Protein AF-0000000066530931 (afdb_homodimer)

Radius of gyration: 18.95 Å; Cα contacts (8 Å, |Δi|>4): 565; chains: 2; bounding box: 46×50×38 Å

Foldseek 3Di:
DPPFAWQFKDKAWDDQVLADPVQFRDPVCVVVVVVVGVCVSCVVLVHDPPPDQKDKDWDDWDKDFDATHHPGWIKMKIWTWDDFDFFKGKIKIFIDTPVCVPDTGMITIIIIGMARPVVRHTGGDDPSVVVSRD/DPPFAWQFKDKAWDDQVLADPVQFRDPVCVVVVVVVGVCVSCVVLVHDPPPDQKDKDWDDWDKDFDATHHPGWIKMKIWTWDDFDFFKGKIKIFIDTPVCVPDTGMITIIMIGMARPVVRHTGGDDPSVVVSRD

InterPro domains:
  IPR029069 HotDog domain superfamily [SSF54637] (5-133)
  IPR050563 4-hydroxybenzoyl-CoA thioesterase [PTHR31793] (9-133)

Structure (mmCIF, N/CA/C/O backbone):
data_AF-0000000066530931-model_v1
#
loop_
_entity.id
_entity.type
_entity.pdbx_description
1 polymer 'Acyl-CoA thioesterase'
#
loop_
_atom_site.group_PDB
_atom_site.id
_atom_site.type_symbol
_atom_site.label_atom_id
_atom_site.label_alt_id
_atom_site.label_comp_id
_atom_site.label_asym_id
_atom_site.label_entity_id
_atom_site.label_seq_id
_atom_site.pdbx_PDB_ins_code
_atom_site.Cartn_x
_atom_site.Cartn_y
_atom_site.Cartn_z
_atom_site.occupancy
_atom_site.B_iso_or_equiv
_atom_site.auth_seq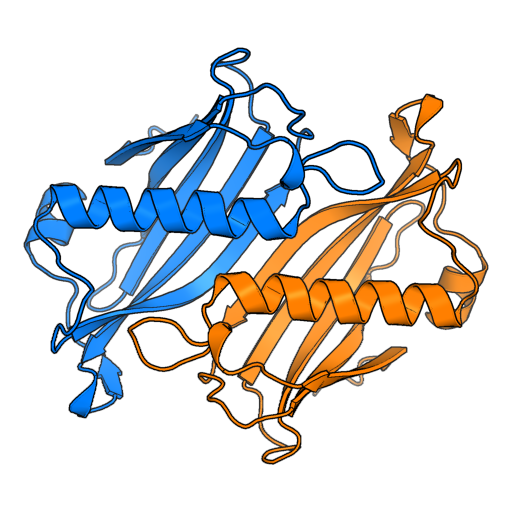_id
_atom_site.auth_comp_id
_atom_site.auth_asym_id
_atom_site.auth_atom_id
_atom_site.pdbx_PDB_model_num
ATOM 1 N N . MET A 1 1 ? 22.688 -6.734 11.836 1 40.25 1 MET A N 1
ATOM 2 C CA . MET A 1 1 ? 21.359 -6.766 11.211 1 40.25 1 MET A CA 1
ATOM 3 C C . MET A 1 1 ? 20.969 -8.188 10.859 1 40.25 1 MET A C 1
ATOM 5 O O . MET A 1 1 ? 21.797 -8.977 10.398 1 40.25 1 MET A O 1
ATOM 9 N N . ALA A 1 2 ? 20.172 -8.891 11.555 1 50.69 2 ALA A N 1
ATOM 10 C CA . ALA A 1 2 ? 19.984 -10.328 11.344 1 50.69 2 ALA A CA 1
ATOM 11 C C . ALA A 1 2 ? 20.172 -10.695 9.875 1 50.69 2 ALA A C 1
ATOM 13 O O . ALA A 1 2 ? 19.844 -9.906 8.984 1 50.69 2 ALA A O 1
ATOM 14 N N . ASP A 1 3 ? 21.062 -11.539 9.531 1 73.5 3 ASP A N 1
ATOM 15 C CA . ASP A 1 3 ? 21.547 -11.961 8.211 1 73.5 3 ASP A CA 1
ATOM 16 C C . ASP A 1 3 ? 20.391 -12.43 7.332 1 73.5 3 ASP A C 1
ATOM 18 O O . ASP A 1 3 ? 19.984 -13.594 7.391 1 73.5 3 ASP A O 1
ATOM 22 N N . ARG A 1 4 ? 19.562 -11.508 6.926 1 88.56 4 ARG A N 1
ATOM 23 C CA . ARG A 1 4 ? 18.469 -11.867 6.031 1 88.56 4 ARG A CA 1
ATOM 24 C C . ARG A 1 4 ? 19 -12.289 4.66 1 88.56 4 ARG A C 1
ATOM 26 O O . ARG A 1 4 ? 20.016 -11.773 4.203 1 88.56 4 ARG A O 1
ATOM 33 N N . GLN A 1 5 ? 18.391 -13.266 4.105 1 97.31 5 GLN A N 1
ATOM 34 C CA . GLN A 1 5 ? 18.766 -13.758 2.783 1 97.31 5 GLN A CA 1
ATOM 35 C C . GLN A 1 5 ? 18.25 -12.844 1.683 1 97.31 5 GLN A C 1
ATOM 37 O O . GLN A 1 5 ? 17.031 -12.742 1.466 1 97.31 5 GLN A O 1
ATOM 42 N N . LEU A 1 6 ? 19.156 -12.203 0.941 1 98.44 6 LEU A N 1
ATOM 43 C CA . LEU A 1 6 ? 18.797 -11.352 -0.187 1 98.44 6 LEU A CA 1
ATOM 44 C C . LEU A 1 6 ? 18.391 -12.188 -1.394 1 98.44 6 LEU A C 1
ATOM 46 O O . LEU A 1 6 ? 19.141 -13.055 -1.84 1 98.44 6 LEU A O 1
ATOM 50 N N . LEU A 1 7 ? 17.234 -11.938 -1.901 1 98.69 7 LEU A N 1
ATOM 51 C CA . LEU A 1 7 ? 16.688 -12.734 -2.994 1 98.69 7 LEU A CA 1
ATOM 52 C C . LEU A 1 7 ? 16.812 -12 -4.324 1 98.69 7 LEU A C 1
ATOM 54 O O . LEU A 1 7 ? 17.047 -12.617 -5.363 1 98.69 7 LEU A O 1
ATOM 58 N N . HIS A 1 8 ? 16.641 -10.672 -4.312 1 98.75 8 HIS A N 1
ATOM 59 C CA . HIS A 1 8 ? 16.578 -9.883 -5.543 1 98.75 8 HIS A CA 1
ATOM 60 C C . HIS A 1 8 ? 16.75 -8.398 -5.258 1 98.75 8 HIS A C 1
ATOM 62 O O . HIS A 1 8 ? 16.406 -7.922 -4.172 1 98.75 8 HIS A O 1
ATOM 68 N N . THR A 1 9 ? 17.344 -7.73 -6.164 1 98.88 9 THR A N 1
ATOM 69 C CA . THR A 1 9 ? 17.422 -6.273 -6.145 1 98.88 9 THR A CA 1
ATOM 70 C C . THR A 1 9 ? 16.844 -5.684 -7.43 1 98.88 9 THR A C 1
ATOM 72 O O . THR A 1 9 ? 17.234 -6.078 -8.531 1 98.88 9 THR A O 1
ATOM 75 N N . ALA A 1 10 ? 15.93 -4.824 -7.312 1 98.94 10 ALA A N 1
ATOM 76 C CA . ALA A 1 10 ? 15.328 -4.152 -8.461 1 98.94 10 ALA A CA 1
ATOM 77 C C . ALA A 1 10 ? 15.648 -2.66 -8.453 1 98.94 10 ALA A C 1
ATOM 79 O O . ALA A 1 10 ? 15.672 -2.027 -7.395 1 98.94 10 ALA A O 1
ATOM 80 N N . HIS A 1 11 ? 15.898 -2.109 -9.633 1 98.94 11 HIS A N 1
ATOM 81 C CA . HIS A 1 11 ? 16.109 -0.681 -9.852 1 98.94 11 HIS A CA 1
ATOM 82 C C . HIS A 1 11 ? 14.953 -0.075 -10.648 1 98.94 11 HIS A C 1
ATOM 84 O O . HIS A 1 11 ? 14.672 -0.508 -11.766 1 98.94 11 HIS A O 1
ATOM 90 N N . ILE A 1 12 ? 14.328 0.914 -10.062 1 98.88 12 ILE A N 1
ATOM 91 C CA . ILE A 1 12 ? 13.133 1.489 -10.672 1 98.88 12 ILE A CA 1
ATOM 92 C C . ILE A 1 12 ? 13.273 3.008 -10.75 1 98.88 12 ILE A C 1
ATOM 94 O O . ILE A 1 12 ? 13.219 3.697 -9.727 1 98.88 12 ILE A O 1
ATOM 98 N N . PRO A 1 13 ? 13.453 3.607 -11.953 1 98.81 13 PRO A N 1
ATOM 99 C CA . PRO A 1 13 ? 13.523 5.066 -12.07 1 98.81 13 PRO A CA 1
ATOM 100 C C . PRO A 1 13 ? 12.242 5.758 -11.625 1 98.81 13 PRO A C 1
ATOM 102 O O . PRO A 1 13 ? 11.141 5.305 -11.953 1 98.81 13 PRO A O 1
ATOM 105 N N . VAL A 1 14 ? 12.445 6.809 -10.82 1 98.81 14 VAL A N 1
ATOM 106 C CA . VAL A 1 14 ? 11.32 7.629 -10.398 1 98.81 14 VAL A CA 1
ATOM 107 C C . VAL A 1 14 ? 10.914 8.578 -11.531 1 98.81 14 VAL A C 1
ATOM 109 O O . VAL A 1 14 ? 11.773 9.234 -12.125 1 98.81 14 VAL A O 1
ATOM 112 N N . ARG A 1 15 ? 9.688 8.602 -11.852 1 98.62 15 ARG A N 1
ATOM 113 C CA . ARG A 1 15 ? 9.164 9.531 -12.852 1 98.62 15 ARG A CA 1
ATOM 114 C C . ARG A 1 15 ? 8.773 10.859 -12.203 1 98.62 15 ARG A C 1
ATOM 116 O O . ARG A 1 15 ? 8.398 10.906 -11.031 1 98.62 15 ARG A O 1
ATOM 123 N N . TRP A 1 16 ? 8.82 11.945 -12.977 1 98.38 16 TRP A N 1
ATOM 124 C CA . TRP A 1 16 ? 8.406 13.25 -12.461 1 98.38 16 TRP A CA 1
ATOM 125 C C . TRP A 1 16 ? 6.965 13.203 -11.969 1 98.38 16 TRP A C 1
ATOM 127 O O . TRP A 1 16 ? 6.641 13.773 -10.922 1 98.38 16 TRP A O 1
ATOM 137 N N . GLY A 1 17 ? 6.059 12.492 -12.625 1 98.06 17 GLY A N 1
ATOM 138 C CA . GLY A 1 17 ? 4.641 12.391 -12.305 1 98.06 17 GLY A CA 1
ATOM 139 C C . GLY A 1 17 ? 4.363 11.523 -11.094 1 98.06 17 GLY A C 1
ATOM 140 O O . GLY A 1 17 ? 3.229 11.453 -10.617 1 98.06 17 GLY A O 1
ATOM 141 N N . ASP A 1 18 ? 5.441 10.844 -10.594 1 98.5 18 ASP A N 1
ATOM 142 C CA . ASP A 1 18 ? 5.285 10.062 -9.367 1 98.5 18 ASP A CA 1
ATOM 143 C C . ASP A 1 18 ? 5.184 10.969 -8.141 1 98.5 18 ASP A C 1
ATOM 145 O O . ASP A 1 18 ? 4.773 10.523 -7.07 1 98.5 18 ASP A O 1
ATOM 149 N N . MET A 1 19 ? 5.633 12.234 -8.297 1 97.25 19 MET A N 1
ATOM 150 C CA . MET A 1 19 ? 5.637 13.18 -7.191 1 97.25 19 MET A CA 1
ATOM 151 C C . MET A 1 19 ? 4.242 13.75 -6.957 1 97.25 19 MET A C 1
ATOM 153 O O . MET A 1 19 ? 3.52 14.047 -7.91 1 97.25 19 MET A O 1
ATOM 157 N N . ASP A 1 20 ? 3.873 13.852 -5.715 1 95.62 20 ASP A N 1
ATOM 158 C CA . ASP A 1 20 ? 2.578 14.453 -5.41 1 95.62 20 ASP A CA 1
ATOM 159 C C . ASP A 1 20 ? 2.736 15.914 -4.98 1 95.62 20 ASP A C 1
ATOM 161 O O . ASP A 1 20 ? 3.791 16.516 -5.195 1 95.62 20 ASP A O 1
ATOM 165 N N . SER A 1 21 ? 1.688 16.562 -4.465 1 91.69 21 SER A N 1
ATOM 166 C CA . SER A 1 21 ? 1.657 18 -4.184 1 91.69 21 SER A CA 1
ATOM 167 C C . SER A 1 21 ? 2.607 18.359 -3.045 1 91.69 21 SER A C 1
ATOM 169 O O . SER A 1 21 ? 2.914 19.531 -2.834 1 91.69 21 SER A O 1
ATOM 171 N N . TYR A 1 22 ? 3.111 17.328 -2.275 1 92.56 22 TYR A N 1
ATOM 172 C CA . TYR A 1 22 ? 4.066 17.594 -1.206 1 92.56 22 TYR A CA 1
ATOM 173 C C . TYR A 1 22 ? 5.496 17.594 -1.741 1 92.56 22 TYR A C 1
ATOM 175 O O . TYR A 1 22 ? 6.441 17.859 -0.997 1 92.56 22 TYR A O 1
ATOM 183 N N . GLY A 1 23 ? 5.617 17.266 -3.006 1 93.38 23 GLY A N 1
ATOM 184 C CA . GLY A 1 23 ? 6.93 17.328 -3.631 1 93.38 23 GLY A CA 1
ATOM 185 C C . GLY A 1 23 ? 7.762 16.078 -3.422 1 93.38 23 GLY A C 1
ATOM 186 O O . GLY A 1 23 ? 8.992 16.125 -3.49 1 93.38 23 GLY A O 1
ATOM 187 N N . HIS A 1 24 ? 7.102 14.984 -3.068 1 96.19 24 HIS A N 1
ATOM 188 C CA . HIS A 1 24 ? 7.73 13.68 -2.928 1 96.19 24 HIS A CA 1
ATOM 189 C C . HIS A 1 24 ? 6.941 12.609 -3.678 1 96.19 24 HIS A C 1
ATOM 191 O O . HIS A 1 24 ? 5.812 12.852 -4.109 1 96.19 24 HIS A O 1
ATOM 197 N N . VAL A 1 25 ? 7.562 11.438 -3.873 1 98.56 25 VAL A N 1
ATOM 198 C CA . VAL A 1 25 ? 6.82 10.297 -4.398 1 98.56 25 VAL A CA 1
ATOM 199 C C . VAL A 1 25 ? 5.598 10.031 -3.521 1 98.56 25 VAL A C 1
ATOM 201 O O . VAL A 1 25 ? 5.703 9.984 -2.295 1 98.56 25 VAL A O 1
ATOM 204 N N . ASN A 1 26 ? 4.449 9.92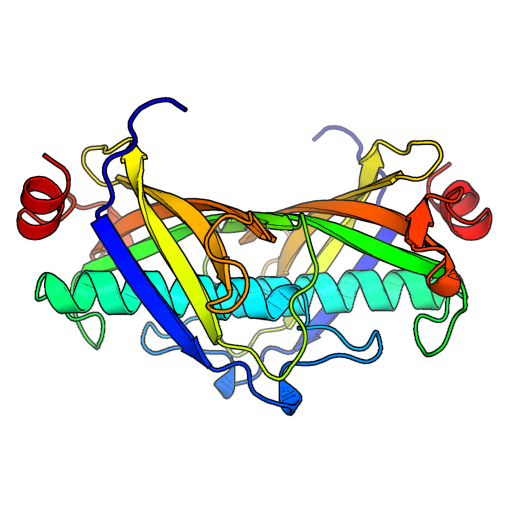2 -4.172 1 98.44 26 ASN A N 1
ATOM 205 C CA . ASN A 1 26 ? 3.227 9.602 -3.445 1 98.44 26 ASN A CA 1
ATOM 206 C C . ASN A 1 26 ? 3.344 8.266 -2.717 1 98.44 26 ASN A C 1
ATOM 208 O O . ASN A 1 26 ? 3.867 7.293 -3.27 1 98.44 26 ASN A O 1
ATOM 212 N N . ASN A 1 27 ? 2.826 8.242 -1.507 1 98.5 27 ASN A N 1
ATOM 213 C CA . ASN A 1 27 ? 2.99 7.074 -0.65 1 98.5 27 ASN A CA 1
ATOM 214 C C . ASN A 1 27 ? 2.418 5.816 -1.301 1 98.5 27 ASN A C 1
ATOM 216 O O . ASN A 1 27 ? 2.906 4.711 -1.061 1 98.5 27 ASN A O 1
ATOM 220 N N . THR A 1 28 ? 1.354 5.914 -2.08 1 98.81 28 THR A N 1
ATOM 221 C CA . THR A 1 28 ? 0.729 4.738 -2.676 1 98.81 28 THR A CA 1
ATOM 222 C C . THR A 1 28 ? 1.629 4.133 -3.75 1 98.81 28 THR A C 1
ATOM 224 O O . THR A 1 28 ? 1.564 2.932 -4.016 1 98.81 28 THR A O 1
ATOM 227 N N . LEU A 1 29 ? 2.518 4.945 -4.344 1 98.81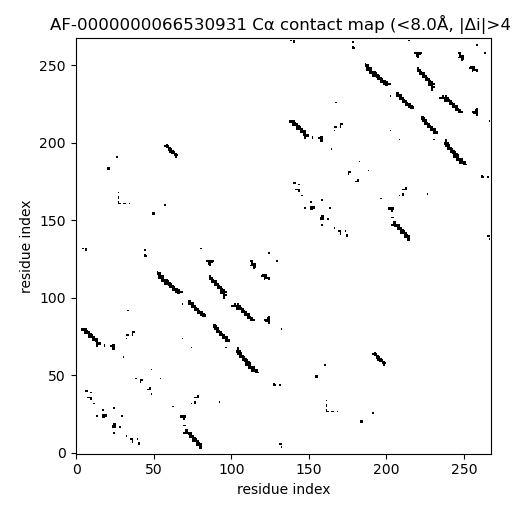 29 LEU A N 1
ATOM 228 C CA . LEU A 1 29 ? 3.346 4.484 -5.457 1 98.81 29 LEU A CA 1
ATOM 229 C C . LEU A 1 29 ? 4.445 3.551 -4.965 1 98.81 29 LEU A C 1
ATOM 231 O O . LEU A 1 29 ? 4.996 2.768 -5.742 1 98.81 29 LEU A O 1
ATOM 235 N N . TYR A 1 30 ? 4.816 3.627 -3.723 1 98.94 30 TYR A N 1
ATOM 236 C CA . TYR A 1 30 ? 5.797 2.697 -3.168 1 98.94 30 TYR A CA 1
ATOM 237 C C . TYR A 1 30 ? 5.336 1.255 -3.338 1 98.94 30 TYR A C 1
ATOM 239 O O . TYR A 1 30 ? 6.145 0.364 -3.602 1 98.94 30 TYR A O 1
ATOM 247 N N . PHE A 1 31 ? 4.07 1.027 -3.193 1 98.94 31 PHE A N 1
ATOM 248 C CA . PHE A 1 31 ? 3.547 -0.326 -3.342 1 98.94 31 PHE A CA 1
ATOM 249 C C . PHE A 1 31 ? 3.637 -0.785 -4.793 1 98.94 31 PHE A C 1
ATOM 251 O O . PHE A 1 31 ? 3.762 -1.98 -5.066 1 98.94 31 PHE A O 1
ATOM 258 N N . GLN A 1 32 ? 3.561 0.15 -5.75 1 98.81 32 GLN A N 1
ATOM 259 C CA . GLN A 1 32 ? 3.809 -0.212 -7.141 1 98.81 32 GLN A CA 1
ATOM 260 C C . GLN A 1 32 ? 5.273 -0.586 -7.359 1 98.81 32 GLN A C 1
ATOM 262 O O . GLN A 1 32 ? 5.574 -1.532 -8.086 1 98.81 32 GLN A O 1
ATOM 267 N N . TYR A 1 33 ? 6.172 0.181 -6.742 1 98.94 33 TYR A N 1
ATOM 268 C CA . TYR A 1 33 ? 7.582 -0.18 -6.812 1 98.94 33 TYR A CA 1
ATOM 269 C C . TYR A 1 33 ? 7.82 -1.572 -6.242 1 98.94 33 TYR A C 1
ATOM 271 O O . TYR A 1 33 ? 8.539 -2.381 -6.836 1 98.94 33 TYR A O 1
ATOM 279 N N . LEU A 1 34 ? 7.219 -1.85 -5.102 1 98.94 34 LEU A N 1
ATOM 280 C CA . LEU A 1 34 ? 7.371 -3.137 -4.434 1 98.94 34 LEU A CA 1
ATOM 281 C C . LEU A 1 34 ? 6.809 -4.266 -5.289 1 98.94 34 LEU A C 1
ATOM 283 O O . LEU A 1 34 ? 7.41 -5.336 -5.383 1 98.94 34 LEU A O 1
ATOM 287 N N . GLU A 1 35 ? 5.641 -3.994 -5.887 1 98.81 35 GLU A N 1
ATOM 288 C CA . GLU A 1 35 ? 5.078 -4.98 -6.809 1 98.81 35 GLU A CA 1
ATOM 289 C C . GLU A 1 35 ? 6.023 -5.246 -7.977 1 98.81 35 GLU A C 1
ATOM 291 O O . GLU A 1 35 ? 6.25 -6.402 -8.344 1 98.81 35 GLU A O 1
ATOM 296 N N . GLU A 1 36 ? 6.516 -4.156 -8.539 1 98.69 36 GLU A N 1
ATOM 297 C CA . GLU A 1 36 ? 7.438 -4.309 -9.656 1 98.69 36 GLU A CA 1
ATOM 298 C C . GLU A 1 36 ? 8.633 -5.172 -9.273 1 98.69 36 GLU A C 1
ATOM 300 O O . GLU A 1 36 ? 9.078 -6.02 -10.047 1 98.69 36 GLU A O 1
ATOM 305 N N . ALA A 1 37 ? 9.156 -4.984 -8.078 1 98.88 37 ALA A N 1
ATOM 306 C CA . ALA A 1 37 ? 10.289 -5.77 -7.594 1 98.88 37 ALA A CA 1
ATOM 307 C C . ALA A 1 37 ? 9.914 -7.238 -7.445 1 98.88 37 ALA A C 1
ATOM 309 O O . ALA A 1 37 ? 10.68 -8.125 -7.828 1 98.88 37 ALA A O 1
ATOM 310 N N . ARG A 1 38 ? 8.773 -7.543 -6.875 1 98.69 38 ARG A N 1
ATOM 311 C CA . ARG A 1 38 ? 8.32 -8.922 -6.699 1 98.69 38 ARG A CA 1
ATOM 312 C C . ARG A 1 38 ? 8.141 -9.609 -8.047 1 98.69 38 ARG A C 1
ATOM 314 O O . ARG A 1 38 ? 8.57 -10.75 -8.227 1 98.69 38 ARG A O 1
ATOM 321 N N . VAL A 1 39 ? 7.461 -8.891 -8.992 1 97.94 39 VAL A N 1
ATOM 322 C CA . VAL A 1 39 ? 7.207 -9.453 -10.312 1 97.94 39 VAL A CA 1
ATOM 323 C C . VAL A 1 39 ? 8.531 -9.758 -11.008 1 97.94 39 VAL A C 1
ATOM 325 O O . VAL A 1 39 ? 8.703 -10.828 -11.602 1 97.94 39 VAL A O 1
ATOM 328 N N . ALA A 1 40 ? 9.492 -8.82 -10.898 1 98.62 40 ALA A N 1
ATOM 329 C CA . ALA A 1 40 ? 10.812 -9.023 -11.492 1 98.62 40 ALA A CA 1
ATOM 330 C C . ALA A 1 40 ? 11.492 -10.258 -10.898 1 98.62 40 ALA A C 1
ATOM 332 O O . ALA A 1 40 ? 12.125 -11.031 -11.617 1 98.62 40 ALA A O 1
ATOM 333 N N 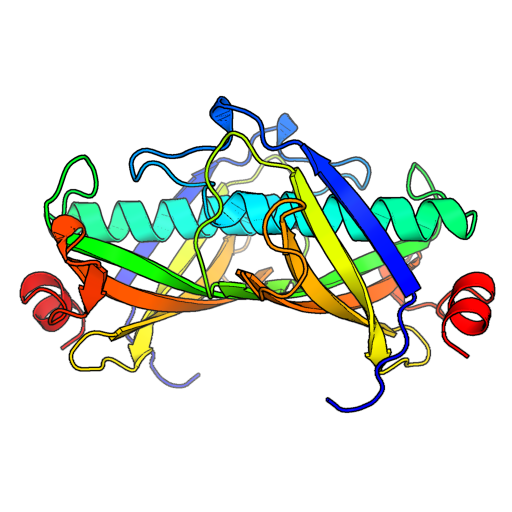. TRP A 1 41 ? 11.391 -10.391 -9.594 1 98.81 41 TRP A N 1
ATOM 334 C CA . TRP A 1 41 ? 11.977 -11.562 -8.945 1 98.81 41 TRP A CA 1
ATOM 335 C C . TRP A 1 41 ? 11.344 -12.844 -9.477 1 98.81 41 TRP A C 1
ATOM 337 O O . TRP A 1 41 ? 12.055 -13.797 -9.805 1 98.81 41 TRP A O 1
ATOM 347 N N . PHE A 1 42 ? 9.984 -12.898 -9.547 1 98.25 42 PHE A N 1
ATOM 348 C CA . PHE A 1 42 ? 9.289 -14.062 -10.094 1 98.25 42 PHE A CA 1
ATOM 349 C C . PHE A 1 42 ? 9.812 -14.391 -11.492 1 98.25 42 PHE A C 1
ATOM 351 O O . PHE A 1 42 ? 10.016 -15.562 -11.82 1 98.25 42 PHE A O 1
ATOM 358 N N . GLU A 1 43 ? 9.984 -13.383 -12.32 1 97.31 43 GLU A N 1
ATOM 359 C CA . GLU A 1 43 ? 10.469 -13.578 -13.68 1 97.31 43 GLU A CA 1
ATOM 360 C C . GLU A 1 43 ? 11.828 -14.273 -13.688 1 97.31 43 GLU A C 1
ATOM 362 O O . GLU A 1 43 ? 12.086 -15.133 -14.531 1 97.31 43 GLU A O 1
ATOM 367 N N . THR A 1 44 ? 12.719 -13.922 -12.758 1 98 44 THR A N 1
ATOM 368 C CA . THR A 1 44 ? 14.039 -14.539 -12.695 1 98 44 THR A CA 1
ATOM 369 C C . THR A 1 44 ? 13.922 -16.031 -12.391 1 98 44 THR A C 1
ATOM 371 O O . THR A 1 44 ? 14.844 -16.797 -12.672 1 98 44 THR A O 1
ATOM 374 N N . LEU A 1 45 ? 12.844 -16.406 -11.781 1 97.69 45 LEU A N 1
ATOM 375 C CA . LEU A 1 45 ? 12.633 -17.797 -11.383 1 97.69 45 LEU A CA 1
ATOM 376 C C . LEU A 1 45 ? 11.828 -18.547 -12.438 1 97.69 45 LEU A C 1
ATOM 378 O O . LEU A 1 45 ? 11.438 -19.703 -12.219 1 97.69 45 LEU A O 1
ATOM 382 N N . GLY A 1 46 ? 11.477 -17.859 -13.477 1 96.31 46 GLY A N 1
ATOM 383 C CA . GLY A 1 46 ? 10.719 -18.469 -14.555 1 96.31 46 GLY A CA 1
ATOM 384 C C . GLY A 1 46 ? 9.234 -18.547 -14.273 1 96.31 46 GLY A C 1
ATOM 385 O O . GLY A 1 46 ? 8.523 -19.359 -14.867 1 96.31 46 GLY A O 1
ATOM 386 N N . ILE A 1 47 ? 8.805 -17.812 -13.367 1 95.56 47 ILE A N 1
ATOM 387 C CA . ILE A 1 47 ? 7.391 -17.781 -13.031 1 95.56 47 ILE A CA 1
ATOM 388 C C . ILE A 1 47 ? 6.691 -16.688 -13.852 1 95.56 47 ILE A C 1
ATOM 390 O O . ILE A 1 47 ? 7.008 -15.508 -13.719 1 95.56 47 ILE A O 1
ATOM 394 N N . ASP A 1 48 ? 5.809 -17.156 -14.625 1 91.31 48 ASP A N 1
ATOM 395 C CA . ASP A 1 48 ? 5.004 -16.25 -15.438 1 91.31 48 ASP A CA 1
ATOM 396 C C . ASP A 1 48 ? 3.641 -16 -14.789 1 91.31 48 ASP A C 1
ATOM 398 O O . ASP A 1 48 ? 2.848 -16.938 -14.625 1 91.31 48 ASP A O 1
ATOM 402 N N . LEU A 1 49 ? 3.299 -14.781 -14.562 1 90.69 49 LEU A N 1
ATOM 403 C CA . LEU A 1 49 ? 2.059 -14.422 -13.883 1 90.69 49 LEU A CA 1
ATOM 404 C C . LEU A 1 49 ? 0.919 -14.258 -14.883 1 90.69 49 LEU A C 1
ATOM 406 O O . LEU A 1 49 ? -0.254 -14.297 -14.508 1 90.69 49 LEU A O 1
ATOM 410 N N . GLU A 1 50 ? 1.228 -14.039 -16.078 1 89.69 50 GLU A N 1
ATOM 411 C CA . GLU A 1 50 ? 0.202 -13.781 -17.078 1 89.69 50 GLU A CA 1
ATOM 412 C C . GLU A 1 50 ? -0.458 -15.078 -17.531 1 89.69 50 GLU A C 1
ATOM 414 O O . GLU A 1 50 ? 0.202 -15.945 -18.109 1 89.69 50 GLU A O 1
ATOM 419 N N . GLY A 1 51 ? -1.764 -15.211 -17.219 1 85.19 51 GLY A N 1
ATOM 420 C CA . GLY A 1 51 ? -2.545 -16.312 -17.766 1 85.19 51 GLY A CA 1
ATOM 421 C C . GLY A 1 51 ? -2.227 -17.641 -17.125 1 85.19 51 GLY A C 1
ATOM 422 O O . GLY A 1 51 ? -2.598 -18.703 -17.656 1 85.19 51 GLY A O 1
ATOM 423 N N . ALA A 1 52 ? -1.442 -17.672 -16.109 1 89.69 52 ALA A N 1
ATOM 424 C CA . ALA A 1 52 ? -1.085 -18.922 -15.438 1 89.69 52 ALA A CA 1
ATOM 425 C C . ALA A 1 52 ? -2.271 -19.484 -14.664 1 89.69 52 ALA A C 1
ATOM 427 O O . ALA A 1 52 ? -3.123 -18.734 -14.188 1 89.69 52 ALA A O 1
ATOM 428 N N . ALA A 1 53 ? -2.301 -20.828 -14.586 1 92.25 53 ALA A N 1
ATOM 429 C CA . ALA A 1 53 ? -3.375 -21.516 -13.875 1 92.25 53 ALA A CA 1
ATOM 430 C C . ALA A 1 53 ? -3.291 -21.25 -12.375 1 92.25 53 ALA A C 1
ATOM 432 O O . ALA A 1 53 ? -4.297 -21.328 -11.664 1 92.25 53 ALA A O 1
ATOM 433 N N . GLU A 1 54 ? -2.096 -21.109 -11.891 1 95.44 54 GLU A N 1
ATOM 434 C CA . GLU A 1 54 ? -1.877 -20.766 -10.492 1 95.44 54 GLU A CA 1
ATOM 435 C C . GLU A 1 54 ? -0.936 -19.562 -10.359 1 95.44 54 GLU A C 1
ATOM 437 O O . GLU A 1 54 ? -0.236 -19.203 -11.305 1 95.44 54 GLU A O 1
ATOM 442 N N . GLY A 1 55 ? -0.966 -18.953 -9.281 1 96.44 55 GLY A N 1
ATOM 443 C CA . GLY A 1 55 ? -0.085 -17.812 -9.047 1 96.44 55 GLY A CA 1
ATOM 444 C C . GLY A 1 55 ? -0.212 -17.25 -7.641 1 96.44 55 GLY A C 1
ATOM 445 O O . GLY A 1 55 ? -0.996 -17.75 -6.832 1 96.44 55 GLY A O 1
ATOM 446 N N . PRO A 1 56 ? 0.644 -16.312 -7.391 1 97.5 56 PRO A N 1
ATOM 447 C CA . PRO A 1 56 ? 0.603 -15.664 -6.078 1 97.5 56 PRO A CA 1
ATOM 448 C C . PRO A 1 56 ? -0.556 -14.68 -5.941 1 97.5 56 PRO A C 1
ATOM 450 O O . PRO A 1 56 ? -0.869 -13.953 -6.891 1 97.5 56 PRO A O 1
ATOM 453 N N . VAL A 1 57 ? -1.177 -14.641 -4.832 1 97.06 57 VAL A N 1
ATOM 454 C CA . VAL A 1 57 ? -2.146 -13.633 -4.422 1 97.06 57 VAL A CA 1
ATOM 455 C C . VAL A 1 57 ? -1.636 -12.898 -3.182 1 97.06 57 VAL A C 1
ATOM 457 O O . VAL A 1 57 ? -1.16 -13.531 -2.234 1 97.06 57 VAL A O 1
ATOM 460 N N . VAL A 1 58 ? -1.657 -11.641 -3.24 1 98.69 58 VAL A N 1
ATOM 461 C CA . VAL A 1 58 ? -1.209 -10.844 -2.104 1 98.69 58 VAL A CA 1
ATOM 462 C C . VAL A 1 58 ? -2.246 -10.906 -0.984 1 98.69 58 VAL A C 1
ATOM 464 O O . VAL A 1 58 ? -3.418 -10.586 -1.194 1 98.69 58 VAL A O 1
ATOM 467 N N . LEU A 1 59 ? -1.804 -11.289 0.17 1 98.69 59 LEU A N 1
ATOM 468 C CA . LEU A 1 59 ? -2.676 -11.398 1.335 1 98.69 59 LEU A CA 1
ATOM 469 C C . LEU A 1 59 ? -2.525 -10.18 2.242 1 98.69 59 LEU A C 1
ATOM 471 O O . LEU A 1 59 ? -3.471 -9.797 2.934 1 98.69 59 LEU A O 1
ATOM 475 N N . GLN A 1 60 ? -1.355 -9.648 2.291 1 98.94 60 GLN A N 1
ATOM 476 C CA . GLN A 1 60 ? -1.086 -8.508 3.16 1 98.94 60 GLN A CA 1
ATOM 477 C C . GLN A 1 60 ? 0.123 -7.715 2.668 1 98.94 60 GLN A C 1
ATOM 479 O O . GLN A 1 60 ? 1.129 -8.297 2.258 1 98.94 60 GLN A O 1
ATOM 484 N N . SER A 1 61 ? 0.009 -6.473 2.686 1 98.94 61 SER A N 1
ATOM 485 C CA . SER A 1 61 ? 1.116 -5.57 2.391 1 98.94 61 SER A CA 1
ATOM 486 C C . SER A 1 61 ? 1.34 -4.578 3.525 1 98.94 61 SER A C 1
ATOM 488 O O . SER A 1 61 ? 0.389 -3.967 4.02 1 98.94 61 SER A O 1
ATOM 490 N N . LEU A 1 62 ? 2.527 -4.438 3.979 1 98.94 62 LEU A N 1
ATOM 491 C CA . LEU A 1 62 ? 2.955 -3.467 4.98 1 98.94 62 LEU A CA 1
ATOM 492 C C . LEU A 1 62 ? 4.184 -2.697 4.504 1 98.94 62 LEU A C 1
ATOM 494 O O . LEU A 1 62 ? 5.137 -3.295 3.998 1 98.94 62 LEU A O 1
ATOM 498 N N . HIS A 1 63 ? 4.156 -1.45 4.586 1 98.94 63 HIS A N 1
ATOM 499 C CA . HIS A 1 63 ? 5.324 -0.622 4.316 1 98.94 63 HIS A CA 1
ATOM 500 C C . HIS A 1 63 ? 5.449 0.505 5.336 1 98.94 63 HIS A C 1
ATOM 502 O O . HIS A 1 63 ? 4.461 1.175 5.648 1 98.94 63 HIS A O 1
ATOM 508 N N . THR A 1 64 ? 6.57 0.66 5.895 1 98.94 64 THR A N 1
ATOM 509 C CA . THR A 1 64 ? 6.938 1.771 6.766 1 98.94 64 THR A CA 1
ATOM 510 C C . THR A 1 64 ? 7.797 2.783 6.02 1 98.94 64 THR A C 1
ATOM 512 O O . THR A 1 64 ? 8.812 2.422 5.418 1 98.94 64 THR A O 1
ATOM 515 N N . TYR A 1 65 ? 7.297 3.977 6 1 98.81 65 TYR A N 1
ATOM 516 C CA . TYR A 1 65 ? 7.98 5.074 5.324 1 98.81 65 TYR A CA 1
ATOM 517 C C . TYR A 1 65 ? 8.938 5.789 6.273 1 98.81 65 TYR A C 1
ATOM 519 O O . TYR A 1 65 ? 8.508 6.352 7.289 1 98.81 65 TYR A O 1
ATOM 527 N N . LEU A 1 66 ? 10.203 5.82 5.941 1 98.44 66 LEU A N 1
ATOM 528 C CA . LEU A 1 66 ? 11.188 6.367 6.871 1 98.44 66 LEU A CA 1
ATOM 529 C C . LEU A 1 66 ? 11.789 7.656 6.324 1 98.44 66 LEU A C 1
ATOM 531 O O . LEU A 1 66 ? 12.188 8.531 7.094 1 98.44 66 LEU A O 1
ATOM 535 N N . LYS A 1 67 ? 11.961 7.777 5.031 1 97.44 67 LYS A N 1
ATOM 536 C CA . LYS A 1 67 ? 12.438 8.953 4.32 1 97.44 67 LYS A CA 1
ATOM 537 C C . LYS A 1 67 ? 11.695 9.141 3 1 97.44 67 LYS A C 1
ATOM 539 O O . LYS A 1 67 ? 11.383 8.164 2.314 1 97.44 67 LYS A O 1
ATOM 544 N N . PRO A 1 68 ? 11.414 10.375 2.635 1 97.5 68 PRO A N 1
ATOM 545 C CA . PRO A 1 68 ? 10.758 10.578 1.34 1 97.5 68 PRO A CA 1
ATOM 546 C C . PRO A 1 68 ? 11.711 10.391 0.162 1 97.5 68 PRO A C 1
ATOM 548 O O . PRO A 1 68 ? 12.891 10.734 0.255 1 97.5 68 PRO A O 1
ATOM 551 N N . VAL A 1 69 ? 11.227 9.797 -0.957 1 98.69 69 VAL A N 1
ATOM 552 C CA . VAL A 1 69 ? 11.945 9.758 -2.227 1 98.69 69 VAL A CA 1
ATOM 553 C C . VAL A 1 69 ? 11.539 10.953 -3.084 1 98.69 69 VAL A C 1
ATOM 555 O O . VAL A 1 69 ? 10.352 11.273 -3.193 1 98.69 69 VAL A O 1
ATOM 558 N N . VAL A 1 70 ? 12.523 11.625 -3.686 1 98.12 70 VAL A N 1
ATOM 559 C CA . VAL A 1 70 ? 12.266 12.805 -4.5 1 98.12 70 VAL A CA 1
ATOM 560 C C . VAL A 1 70 ? 12.898 12.633 -5.879 1 98.12 70 VAL A C 1
ATOM 562 O O . VAL A 1 70 ? 14.047 12.195 -5.992 1 98.12 70 VAL A O 1
ATOM 565 N N . HIS A 1 71 ? 12.141 12.984 -6.863 1 98.38 71 HIS A N 1
ATOM 566 C CA . HIS A 1 71 ? 12.672 12.984 -8.219 1 98.38 71 HIS A CA 1
ATOM 567 C C . HIS A 1 71 ? 13.703 14.094 -8.406 1 98.38 71 HIS A C 1
ATOM 569 O O . HIS A 1 71 ? 13.531 15.203 -7.891 1 98.38 71 HIS A O 1
ATOM 575 N N . PRO A 1 72 ? 14.734 13.859 -9.148 1 98.25 72 PRO A N 1
ATOM 576 C CA . PRO A 1 72 ? 15.07 12.602 -9.82 1 98.25 72 PRO A CA 1
ATOM 577 C C . PRO A 1 72 ? 15.742 11.594 -8.883 1 98.25 72 PRO A C 1
ATOM 579 O O . PRO A 1 72 ? 16.5 11.992 -7.992 1 98.25 72 PRO A O 1
ATOM 582 N N . ALA A 1 73 ? 15.406 10.375 -9.023 1 98.62 73 ALA A N 1
ATOM 583 C CA . ALA A 1 73 ? 16.031 9.297 -8.273 1 98.62 73 ALA A CA 1
ATOM 584 C C . ALA A 1 73 ? 15.758 7.945 -8.922 1 98.62 73 ALA A C 1
ATOM 586 O O . ALA A 1 73 ? 14.914 7.84 -9.82 1 98.62 73 ALA A O 1
ATOM 587 N N . THR A 1 74 ? 16.562 7.004 -8.609 1 98.88 74 THR A N 1
ATOM 588 C CA . THR A 1 74 ? 16.25 5.602 -8.852 1 98.88 74 THR A CA 1
ATOM 589 C C . THR A 1 74 ? 16.016 4.859 -7.539 1 98.88 74 THR A C 1
ATOM 591 O O . THR A 1 74 ? 16.922 4.789 -6.699 1 98.88 74 THR A O 1
ATOM 594 N N . VAL A 1 75 ? 14.82 4.34 -7.383 1 98.94 75 VAL A N 1
ATOM 595 C CA . VAL A 1 75 ? 14.477 3.531 -6.215 1 98.94 75 VAL A CA 1
ATOM 596 C C . VAL A 1 75 ? 15.133 2.156 -6.328 1 98.94 75 VAL A C 1
ATOM 598 O O . VAL A 1 75 ? 15.109 1.54 -7.398 1 98.94 75 VAL A O 1
ATOM 601 N N . VAL A 1 76 ? 15.711 1.739 -5.242 1 98.94 76 VAL A N 1
ATOM 602 C CA . VAL A 1 76 ? 16.266 0.392 -5.133 1 98.94 76 VAL A CA 1
ATOM 603 C C . VAL A 1 76 ? 15.445 -0.416 -4.121 1 98.94 76 VAL A C 1
ATOM 605 O O . VAL A 1 76 ? 15.344 -0.03 -2.955 1 98.94 76 VAL A O 1
ATOM 608 N N . VAL A 1 77 ? 14.867 -1.471 -4.578 1 98.94 77 VAL A N 1
ATOM 609 C CA . VAL A 1 77 ? 14.133 -2.375 -3.701 1 98.94 77 VAL A CA 1
ATOM 610 C C . VAL A 1 77 ? 14.906 -3.682 -3.535 1 98.94 77 VAL A C 1
ATOM 612 O O . VAL A 1 77 ? 15.211 -4.359 -4.52 1 98.94 77 VAL A O 1
ATOM 615 N N . GLU A 1 78 ? 15.211 -3.957 -2.314 1 98.88 78 GLU A N 1
ATOM 616 C CA . GLU A 1 78 ? 15.773 -5.254 -1.953 1 98.88 78 GLU A CA 1
ATOM 617 C C . GLU A 1 78 ? 14.719 -6.172 -1.348 1 98.88 78 GLU A C 1
ATOM 619 O O . GLU A 1 78 ? 14.039 -5.797 -0.388 1 98.88 78 GLU A O 1
ATOM 624 N N . LEU A 1 79 ? 14.586 -7.336 -1.953 1 98.88 79 LEU A N 1
ATOM 625 C CA . LEU A 1 79 ? 13.68 -8.352 -1.431 1 98.88 79 LEU A CA 1
ATOM 626 C C . LEU A 1 79 ? 14.438 -9.406 -0.637 1 98.88 79 LEU A C 1
ATOM 628 O O . LEU A 1 79 ? 15.492 -9.875 -1.072 1 98.88 79 LEU A O 1
ATOM 632 N N . TYR A 1 80 ? 13.898 -9.742 0.489 1 98.75 80 TYR A N 1
ATOM 633 C CA . TYR A 1 80 ? 14.5 -10.75 1.355 1 98.75 80 TYR A CA 1
ATOM 634 C C . TYR A 1 80 ? 13.508 -11.867 1.67 1 98.75 80 TYR A C 1
ATOM 636 O O . TYR A 1 80 ? 12.297 -11.633 1.715 1 98.75 80 TYR A O 1
ATOM 644 N N . ALA A 1 81 ? 14.086 -13.031 1.945 1 98.5 81 ALA A N 1
ATOM 645 C CA . ALA A 1 81 ? 13.258 -14.18 2.326 1 98.5 81 ALA A CA 1
ATOM 646 C C . ALA A 1 81 ? 12.672 -13.992 3.723 1 98.5 81 ALA A C 1
ATOM 648 O O . ALA A 1 81 ? 13.398 -13.688 4.672 1 98.5 81 ALA A O 1
ATOM 649 N N . GLY A 1 82 ? 11.352 -14.07 3.799 1 98 82 GLY A N 1
ATOM 650 C CA . GLY A 1 82 ? 10.664 -14.211 5.074 1 98 82 GLY A CA 1
ATOM 651 C C . GLY A 1 82 ? 10.211 -15.633 5.352 1 98 82 GLY A C 1
ATOM 652 O O . GLY A 1 82 ? 10.875 -16.594 4.949 1 98 82 GLY A O 1
ATOM 653 N N . ARG A 1 83 ? 9.188 -15.711 6.102 1 97.75 83 ARG A N 1
ATOM 654 C CA . ARG A 1 83 ? 8.648 -17.016 6.453 1 97.75 83 ARG A CA 1
ATOM 655 C C . ARG A 1 83 ? 8.102 -17.734 5.227 1 97.75 83 ARG A C 1
ATOM 657 O O . ARG A 1 83 ? 7.395 -17.141 4.414 1 97.75 83 ARG A O 1
ATOM 664 N N . LEU A 1 84 ? 8.445 -18.938 5.09 1 97.94 84 LEU A N 1
ATOM 665 C CA . LEU A 1 84 ? 7.926 -19.797 4.027 1 97.94 84 LEU A CA 1
ATOM 666 C C . LEU A 1 84 ? 7.035 -20.891 4.598 1 97.94 84 LEU A C 1
ATOM 668 O O . LEU A 1 84 ? 7.461 -21.656 5.465 1 97.94 84 LEU A O 1
ATOM 672 N N . GLY A 1 85 ? 5.793 -20.938 4.219 1 98 85 GLY A N 1
ATOM 673 C CA . GLY A 1 85 ? 4.875 -22.016 4.52 1 98 85 GLY A CA 1
ATOM 674 C C . GLY A 1 85 ? 4.676 -22.969 3.359 1 98 85 GLY A C 1
ATOM 675 O O . GLY A 1 85 ? 5.434 -22.938 2.387 1 98 85 GLY A O 1
ATOM 676 N N . THR A 1 86 ? 3.654 -23.859 3.523 1 98.38 86 THR A N 1
ATOM 677 C CA . THR A 1 86 ? 3.363 -24.797 2.438 1 98.38 86 THR A CA 1
ATOM 678 C C . THR A 1 86 ? 2.842 -24.047 1.213 1 98.38 86 THR A C 1
ATOM 680 O O . THR A 1 86 ? 3.365 -24.219 0.109 1 98.38 86 THR A O 1
ATOM 683 N N . SER A 1 87 ? 1.805 -23.219 1.466 1 98.62 87 SER A N 1
ATOM 684 C CA . SER A 1 87 ? 1.182 -22.516 0.35 1 98.62 87 SER A CA 1
ATOM 685 C C . SER A 1 87 ? 1.451 -21.016 0.424 1 98.62 87 SER A C 1
ATOM 687 O O . SER A 1 87 ? 0.99 -20.25 -0.429 1 98.62 87 SER A O 1
ATOM 689 N N . SER A 1 88 ? 2.203 -20.547 1.469 1 98.56 88 SER A N 1
ATOM 690 C CA . SER A 1 88 ? 2.363 -19.109 1.698 1 98.56 88 SER A CA 1
ATOM 691 C C . SER A 1 88 ? 3.834 -18.734 1.819 1 98.56 88 SER A C 1
ATOM 693 O O . SER A 1 88 ? 4.68 -19.578 2.098 1 98.56 88 SER A O 1
ATOM 695 N N . LEU A 1 89 ? 4.117 -17.516 1.575 1 98.31 89 LEU A N 1
ATOM 696 C CA . LEU A 1 89 ? 5.457 -16.969 1.745 1 98.31 89 LEU A CA 1
ATOM 697 C C . LEU A 1 89 ? 5.391 -15.484 2.098 1 98.31 89 LEU A C 1
ATOM 699 O O . LEU A 1 89 ? 4.473 -14.781 1.673 1 98.31 89 LEU A O 1
ATOM 703 N N . VAL A 1 90 ? 6.344 -15.055 2.902 1 98.75 90 VAL A N 1
ATOM 704 C CA . VAL A 1 90 ? 6.527 -13.641 3.209 1 98.75 90 VAL A CA 1
ATOM 705 C C . VAL A 1 90 ? 7.797 -13.133 2.535 1 98.75 90 VAL A C 1
ATOM 707 O O . VAL A 1 90 ? 8.859 -13.742 2.65 1 98.75 90 VAL A O 1
ATOM 710 N N . LEU A 1 91 ? 7.648 -12.102 1.748 1 98.81 91 LEU A N 1
ATOM 711 C CA . LEU A 1 91 ? 8.789 -11.352 1.248 1 98.81 91 LEU A CA 1
ATOM 712 C C . LEU A 1 91 ? 8.984 -10.062 2.043 1 98.81 91 LEU A C 1
ATOM 714 O O . LEU A 1 91 ? 8.086 -9.219 2.09 1 98.81 91 LEU A O 1
ATOM 718 N N . GLU A 1 92 ? 10.078 -9.992 2.65 1 98.88 92 GLU A N 1
ATOM 719 C CA . GLU A 1 92 ? 10.469 -8.742 3.289 1 98.88 92 GLU A CA 1
ATOM 720 C C . GLU A 1 92 ? 11.164 -7.809 2.301 1 98.88 92 GLU A C 1
ATOM 722 O O . GLU A 1 92 ? 11.758 -8.266 1.317 1 98.88 92 GLU A O 1
ATOM 727 N N . HIS A 1 93 ? 11.062 -6.504 2.539 1 98.94 93 HIS A N 1
ATOM 728 C CA . HIS A 1 93 ? 11.734 -5.594 1.62 1 98.94 93 HIS A CA 1
ATOM 729 C C . HIS A 1 93 ? 12.398 -4.445 2.371 1 98.94 93 HIS A C 1
ATOM 731 O O . HIS A 1 93 ? 11.969 -4.086 3.469 1 98.94 93 HIS A O 1
ATOM 737 N N . ARG A 1 94 ? 13.414 -3.93 1.821 1 98.81 94 ARG A N 1
ATOM 738 C CA . ARG A 1 94 ? 14.047 -2.654 2.133 1 98.81 94 ARG A CA 1
ATOM 739 C C . ARG A 1 94 ? 14.125 -1.765 0.897 1 98.81 94 ARG A C 1
ATOM 741 O O . ARG A 1 94 ? 14.453 -2.236 -0.195 1 98.81 94 ARG A O 1
ATOM 748 N N . LEU A 1 95 ? 13.781 -0.532 1.062 1 98.94 95 LEU A N 1
ATOM 749 C CA . LEU A 1 95 ? 13.781 0.434 -0.03 1 98.94 95 LEU A CA 1
ATOM 750 C C . LEU A 1 95 ? 14.766 1.568 0.246 1 98.94 95 LEU A C 1
ATOM 752 O O . LEU A 1 95 ? 14.805 2.102 1.357 1 98.94 95 LEU A O 1
ATOM 756 N N . HIS A 1 96 ? 15.609 1.859 -0.691 1 98.81 96 HIS A N 1
ATOM 757 C CA . HIS A 1 96 ? 16.5 3.016 -0.69 1 98.81 96 HIS A CA 1
ATOM 758 C C . HIS A 1 96 ? 16.672 3.578 -2.098 1 98.81 96 HIS A C 1
ATOM 760 O O . HIS A 1 96 ? 15.844 3.338 -2.973 1 98.81 96 HIS A O 1
ATOM 766 N N . THR A 1 97 ? 17.609 4.512 -2.301 1 98.88 97 THR A N 1
ATOM 767 C CA . THR A 1 97 ? 17.875 5.059 -3.629 1 98.88 97 THR A CA 1
ATOM 768 C C . THR A 1 97 ? 19.312 4.797 -4.051 1 98.88 97 THR A C 1
ATOM 770 O O . THR A 1 97 ? 20.156 4.48 -3.217 1 98.88 97 THR A O 1
ATOM 773 N N . LEU A 1 98 ? 19.547 4.855 -5.332 1 98.62 98 LEU A N 1
ATOM 774 C CA . LEU A 1 98 ? 20.906 4.688 -5.832 1 98.62 98 LEU A CA 1
ATOM 775 C C . LEU A 1 98 ? 21.844 5.727 -5.223 1 98.62 98 LEU A C 1
ATOM 777 O O . LEU A 1 98 ? 23 5.438 -4.965 1 98.62 98 LEU A O 1
ATOM 781 N N . GLU A 1 99 ? 21.359 6.859 -4.953 1 97.25 99 GLU A N 1
ATOM 782 C CA . GLU A 1 99 ? 22.156 7.973 -4.449 1 97.25 99 GLU A CA 1
ATOM 783 C C . GLU A 1 99 ? 22.469 7.797 -2.969 1 97.25 99 GLU A C 1
ATOM 785 O O . GLU A 1 99 ? 23.406 8.422 -2.447 1 97.25 99 GLU A O 1
ATOM 790 N N . ASP A 1 100 ? 21.75 7.016 -2.234 1 98 100 ASP A N 1
ATOM 791 C CA . ASP A 1 100 ? 21.938 6.773 -0.808 1 98 100 ASP A CA 1
ATOM 792 C C . ASP A 1 100 ? 21.844 5.285 -0.487 1 98 100 ASP A C 1
ATOM 794 O O . ASP A 1 100 ? 20.938 4.848 0.213 1 98 100 ASP A O 1
ATOM 798 N N . PRO A 1 101 ? 22.828 4.48 -0.953 1 97.06 101 PRO A N 1
ATOM 799 C CA . PRO A 1 101 ? 22.766 3.02 -0.862 1 97.06 101 PRO A CA 1
ATOM 800 C C . PRO A 1 101 ? 22.766 2.52 0.581 1 97.06 101 PRO A C 1
ATOM 802 O O . PRO A 1 101 ? 22.328 1.395 0.845 1 97.06 101 PRO A O 1
ATOM 805 N N . GLN A 1 102 ? 23.219 3.312 1.494 1 96.75 102 GLN A N 1
ATOM 806 C CA . GLN A 1 102 ? 23.266 2.857 2.879 1 96.75 102 GLN A CA 1
ATOM 807 C C . GLN A 1 102 ? 22.031 3.309 3.654 1 96.75 102 GLN A C 1
ATOM 809 O O . GLN A 1 102 ? 21.812 2.887 4.793 1 96.75 102 GLN A O 1
ATOM 814 N N . GLY A 1 103 ? 21.312 4.176 3.059 1 97.44 103 GLY A N 1
ATOM 815 C CA . GLY A 1 103 ? 20.109 4.664 3.703 1 97.44 103 GLY A CA 1
ATOM 816 C C . GLY A 1 103 ? 18.953 3.688 3.625 1 97.44 103 GLY A C 1
ATOM 817 O O . GLY A 1 103 ? 18.922 2.824 2.746 1 97.44 103 GLY A O 1
ATOM 818 N N . THR A 1 104 ? 18.141 3.73 4.641 1 98.5 104 THR A N 1
ATOM 819 C CA . THR A 1 104 ? 16.859 3.031 4.578 1 98.5 104 THR A CA 1
ATOM 820 C C . THR A 1 104 ? 15.711 4.023 4.484 1 98.5 104 THR A C 1
ATOM 822 O O . THR A 1 104 ? 15.461 4.789 5.418 1 98.5 104 THR A O 1
ATOM 825 N N . TYR A 1 105 ? 15.023 4.008 3.332 1 98.81 105 TYR A N 1
ATOM 826 C CA . TYR A 1 105 ? 13.922 4.922 3.064 1 98.81 105 TYR A CA 1
ATOM 827 C C . TYR A 1 105 ? 12.586 4.289 3.434 1 98.81 105 TYR A C 1
ATOM 829 O O . TYR A 1 105 ? 11.594 4.992 3.648 1 98.81 105 TYR A O 1
ATOM 837 N N . GLY A 1 106 ? 12.523 3.002 3.475 1 98.81 106 GLY A N 1
ATOM 838 C CA . GLY A 1 106 ? 11.352 2.252 3.887 1 98.81 106 GLY A CA 1
ATOM 839 C C . GLY A 1 106 ? 11.602 0.762 4.008 1 98.81 106 GLY A C 1
ATOM 840 O O . GLY A 1 106 ? 12.625 0.26 3.523 1 98.81 106 GLY A O 1
ATOM 841 N N . GLU A 1 107 ? 10.719 0.117 4.633 1 98.94 107 GLU A N 1
ATOM 842 C CA . GLU A 1 107 ? 10.805 -1.326 4.832 1 98.94 107 GLU A CA 1
ATOM 843 C C . GLU A 1 107 ? 9.438 -1.921 5.16 1 98.94 107 GLU A C 1
ATOM 845 O O . GLU A 1 107 ? 8.508 -1.193 5.504 1 98.94 107 GLU A O 1
ATOM 850 N N . GLY A 1 108 ? 9.359 -3.188 5.062 1 98.88 108 GLY A N 1
ATOM 851 C CA . GLY A 1 108 ? 8.109 -3.881 5.332 1 98.88 108 GLY A CA 1
ATOM 852 C C . GLY A 1 108 ? 8.07 -5.289 4.766 1 98.88 108 GLY A C 1
ATOM 853 O O . GLY A 1 108 ? 9.102 -5.965 4.711 1 98.88 108 GLY A O 1
ATOM 854 N N . HIS A 1 109 ? 6.832 -5.734 4.473 1 98.94 109 HIS A N 1
ATOM 855 C CA . HIS A 1 109 ? 6.695 -7.082 3.936 1 98.94 109 HIS A CA 1
ATOM 856 C C . HIS A 1 109 ? 5.43 -7.219 3.096 1 98.94 109 HIS A C 1
ATOM 858 O O . HIS A 1 109 ? 4.551 -6.355 3.15 1 98.94 109 HIS A O 1
ATOM 864 N N . CYS A 1 110 ? 5.453 -8.172 2.328 1 98.94 110 CYS A N 1
ATOM 865 C CA . CYS A 1 110 ? 4.289 -8.656 1.601 1 98.94 110 CYS A CA 1
ATOM 866 C C . CYS A 1 110 ? 4.07 -10.141 1.851 1 98.94 110 CYS A C 1
ATOM 868 O O . CYS A 1 110 ? 4.984 -10.945 1.67 1 98.94 110 CYS A O 1
ATOM 870 N N . LYS A 1 111 ? 2.902 -10.492 2.316 1 98.94 111 LYS A N 1
ATOM 871 C CA . LYS A 1 111 ? 2.523 -11.898 2.453 1 98.94 111 LYS A CA 1
ATOM 872 C C . LYS A 1 111 ? 1.754 -12.383 1.229 1 98.94 111 LYS A C 1
ATOM 874 O O . LYS A 1 111 ? 0.802 -11.734 0.791 1 98.94 111 LYS A O 1
ATOM 879 N N . LEU A 1 112 ? 2.162 -13.492 0.726 1 98.69 112 LEU A N 1
ATOM 880 C CA . LEU A 1 112 ? 1.571 -14.07 -0.475 1 98.69 112 LEU A CA 1
ATOM 881 C C . LEU A 1 112 ? 1.024 -15.469 -0.193 1 98.69 112 LEU A C 1
ATOM 883 O O . LEU A 1 112 ? 1.547 -16.172 0.667 1 98.69 112 LEU A O 1
ATOM 887 N N . VAL A 1 113 ? 0.077 -15.828 -0.902 1 98.56 113 VAL A N 1
ATOM 888 C CA . VAL A 1 113 ? -0.435 -17.203 -0.934 1 98.56 113 VAL A CA 1
ATOM 889 C C . VAL A 1 113 ? -0.528 -17.672 -2.379 1 98.56 113 VAL A C 1
ATOM 891 O O . VAL A 1 113 ? -0.956 -16.938 -3.264 1 98.56 113 VAL A O 1
ATOM 894 N N . TRP A 1 114 ? -0.096 -18.812 -2.627 1 98.25 114 TRP A N 1
ATOM 895 C CA . TRP A 1 114 ? -0.234 -19.391 -3.957 1 98.25 114 TRP A CA 1
ATOM 896 C C . TRP A 1 114 ? -1.603 -20.047 -4.129 1 98.25 114 TRP A C 1
ATOM 898 O O . TRP A 1 114 ? -2.039 -20.812 -3.273 1 98.25 114 TRP A O 1
ATOM 908 N N . VAL A 1 115 ? -2.219 -19.719 -5.215 1 97.44 115 VAL A N 1
ATOM 909 C CA . VAL A 1 115 ? -3.609 -20.125 -5.383 1 97.44 115 VAL A CA 1
ATOM 910 C C . VAL A 1 115 ? -3.814 -20.703 -6.785 1 97.44 115 VAL A C 1
ATOM 912 O O . VAL A 1 115 ? -3.305 -20.156 -7.766 1 97.44 115 VAL A O 1
ATOM 915 N N . ARG A 1 116 ? -4.57 -21.797 -6.871 1 96.19 116 ARG A N 1
ATOM 916 C CA . ARG A 1 116 ? -5.129 -22.234 -8.141 1 96.19 116 ARG A CA 1
ATOM 917 C C . ARG A 1 116 ? -6.355 -21.406 -8.516 1 96.19 116 ARG A C 1
ATOM 919 O O . ARG A 1 116 ? -7.387 -21.469 -7.848 1 96.19 116 ARG A O 1
ATOM 926 N N . HIS A 1 117 ? -6.305 -20.75 -9.586 1 90.62 117 HIS A N 1
ATOM 927 C CA . HIS A 1 117 ? -7.297 -19.734 -9.906 1 90.62 117 HIS A CA 1
ATOM 928 C C . HIS A 1 117 ? -8.664 -20.359 -10.164 1 90.62 117 HIS A C 1
ATOM 930 O O . HIS A 1 117 ? -9.68 -19.859 -9.672 1 90.62 117 HIS A O 1
ATOM 936 N N . ALA A 1 118 ? -8.695 -21.438 -10.906 1 88.88 118 ALA A N 1
ATOM 937 C CA . ALA A 1 118 ? -9.961 -22.062 -11.281 1 88.88 118 ALA A CA 1
ATOM 938 C C . ALA A 1 118 ? -10.727 -22.547 -10.055 1 88.88 118 ALA A C 1
ATOM 940 O O . ALA A 1 118 ? -11.953 -22.406 -9.992 1 88.88 118 ALA A O 1
ATOM 941 N N . GLU A 1 119 ? -10 -23.047 -9.031 1 91.44 119 GLU A N 1
ATOM 942 C CA . GLU A 1 119 ? -10.609 -23.594 -7.82 1 91.44 119 GLU A CA 1
ATOM 943 C C . GLU A 1 119 ? -10.641 -22.562 -6.703 1 91.44 119 GLU A C 1
ATOM 945 O O . GLU A 1 119 ? -11.352 -22.734 -5.711 1 91.44 119 GLU A O 1
ATOM 950 N N . ASN A 1 120 ? -9.945 -21.516 -6.887 1 90.75 120 ASN A N 1
ATOM 951 C CA . ASN A 1 120 ? -9.742 -20.547 -5.824 1 90.75 120 ASN A CA 1
ATOM 952 C C . ASN A 1 120 ? -9.344 -21.203 -4.512 1 90.75 120 ASN A C 1
ATOM 954 O O . ASN A 1 120 ? -9.945 -20.953 -3.471 1 90.75 120 ASN A O 1
ATOM 958 N N . ARG A 1 121 ? -8.383 -22.047 -4.629 1 95.75 121 ARG A N 1
ATOM 959 C CA . ARG A 1 121 ? -7.855 -22.781 -3.48 1 95.75 121 ARG A CA 1
ATOM 960 C C . ARG A 1 121 ? -6.336 -22.656 -3.406 1 95.75 121 ARG A C 1
ATOM 962 O O . ARG A 1 121 ? -5.656 -22.703 -4.434 1 95.75 121 ARG A O 1
ATOM 969 N N . SER A 1 122 ? -5.914 -22.766 -2.174 1 97.75 122 SER A N 1
ATOM 970 C CA . SER A 1 122 ? -4.469 -22.672 -1.975 1 97.75 122 SER A CA 1
ATOM 971 C C . SER A 1 122 ? -3.76 -23.906 -2.51 1 97.75 122 SER A C 1
ATOM 973 O O . SER A 1 122 ? -4.328 -25 -2.514 1 97.75 122 SER A O 1
ATOM 975 N N . THR A 1 123 ? -2.596 -23.719 -3.035 1 98.12 123 THR A N 1
ATOM 976 C CA . THR A 1 123 ? -1.719 -24.766 -3.527 1 98.12 123 THR A CA 1
ATOM 977 C C . THR A 1 123 ? -0.281 -24.531 -3.072 1 98.12 123 THR A C 1
ATOM 979 O O . THR A 1 123 ? 0.075 -23.422 -2.666 1 98.12 123 THR A O 1
ATOM 982 N N . PRO A 1 124 ? 0.571 -25.516 -3.049 1 98.12 124 PRO A N 1
ATOM 983 C CA . PRO A 1 124 ? 1.942 -25.328 -2.566 1 98.12 124 PRO A CA 1
ATOM 984 C C . PRO A 1 124 ? 2.719 -24.297 -3.373 1 98.12 124 PRO A C 1
ATOM 986 O O . PRO A 1 124 ? 2.562 -24.219 -4.594 1 98.12 124 PRO A O 1
ATOM 989 N N . VAL A 1 125 ? 3.537 -23.531 -2.701 1 98.19 125 VAL A N 1
ATOM 990 C CA . VAL A 1 125 ? 4.473 -22.625 -3.357 1 98.19 125 VAL A CA 1
ATOM 991 C C . VAL A 1 125 ? 5.348 -23.406 -4.34 1 98.19 125 VAL A C 1
ATOM 993 O O . VAL A 1 125 ? 5.82 -24.5 -4.027 1 98.19 125 VAL A O 1
ATOM 996 N N . PRO A 1 126 ? 5.594 -22.859 -5.539 1 97.56 126 PRO A N 1
ATOM 997 C CA . PRO A 1 126 ? 6.371 -23.562 -6.555 1 97.56 126 PRO A CA 1
ATOM 998 C C . PRO A 1 126 ? 7.77 -23.938 -6.07 1 97.56 126 PRO A C 1
ATOM 1000 O O . PRO A 1 126 ? 8.383 -23.203 -5.293 1 97.56 126 PRO A O 1
ATOM 1003 N N . ASP A 1 127 ? 8.297 -25.031 -6.609 1 97 127 ASP A N 1
ATOM 1004 C CA . ASP A 1 127 ? 9.609 -25.547 -6.234 1 97 127 ASP A CA 1
ATOM 1005 C C . ASP A 1 127 ? 10.711 -24.531 -6.531 1 97 127 ASP A C 1
ATOM 1007 O O . ASP A 1 127 ? 11.703 -24.453 -5.805 1 97 127 ASP A O 1
ATOM 1011 N N . SER A 1 128 ? 10.586 -23.828 -7.664 1 97.31 128 SER A N 1
ATOM 1012 C CA . SER A 1 128 ? 11.602 -22.844 -8.031 1 97.31 128 SER A CA 1
ATOM 1013 C C . SER A 1 128 ? 11.758 -21.781 -6.941 1 97.31 128 SER A C 1
ATOM 1015 O O . SER A 1 128 ? 12.867 -21.328 -6.66 1 97.31 128 SER A O 1
ATOM 1017 N N . ILE A 1 129 ? 10.664 -21.406 -6.332 1 97.56 129 ILE A N 1
ATOM 1018 C CA . ILE A 1 129 ? 10.703 -20.438 -5.238 1 97.56 129 ILE A CA 1
ATOM 1019 C C . ILE A 1 129 ? 11.32 -21.094 -4 1 97.56 129 ILE A C 1
ATOM 1021 O O . ILE A 1 129 ? 12.18 -20.5 -3.346 1 97.56 129 ILE A O 1
ATOM 1025 N N . ARG A 1 130 ? 10.859 -22.266 -3.684 1 97.31 130 ARG A N 1
ATOM 1026 C CA . ARG A 1 130 ? 11.398 -22.969 -2.525 1 97.31 130 ARG A CA 1
ATOM 1027 C C . ARG A 1 130 ? 12.914 -23.125 -2.635 1 97.31 130 ARG A C 1
ATOM 1029 O O . ARG A 1 130 ? 13.633 -22.938 -1.652 1 97.31 130 ARG A O 1
ATOM 1036 N N . ALA A 1 131 ? 13.391 -23.391 -3.832 1 96.88 131 ALA A N 1
ATOM 1037 C CA . ALA A 1 131 ? 14.82 -23.562 -4.07 1 96.88 131 ALA A CA 1
ATOM 1038 C C . ALA A 1 131 ? 15.562 -22.234 -3.92 1 96.88 131 ALA A C 1
ATOM 1040 O O . ALA A 1 131 ? 16.703 -22.203 -3.451 1 96.88 131 ALA A O 1
ATOM 1041 N N . ALA A 1 132 ? 14.906 -21.156 -4.355 1 96.44 132 ALA A N 1
ATOM 1042 C CA . ALA A 1 132 ? 15.531 -19.844 -4.312 1 96.44 132 ALA A CA 1
ATOM 1043 C C . ALA A 1 132 ? 15.656 -19.344 -2.877 1 96.44 132 ALA A C 1
ATOM 1045 O O . ALA A 1 132 ? 16.547 -18.547 -2.566 1 96.44 132 ALA A O 1
ATOM 1046 N N . ILE A 1 133 ? 14.727 -19.719 -2.023 1 93.44 133 ILE A N 1
ATOM 1047 C CA . ILE A 1 133 ? 14.68 -19.25 -0.646 1 93.44 133 ILE A CA 1
ATOM 1048 C C . ILE A 1 133 ? 15.43 -20.219 0.264 1 93.44 133 ILE A C 1
ATOM 1050 O O . ILE A 1 133 ? 15.922 -19.828 1.326 1 93.44 133 ILE A O 1
ATOM 1054 N N . ALA A 1 134 ? 15.578 -21.516 -0.021 1 82.19 134 ALA A N 1
ATOM 1055 C CA . ALA A 1 134 ? 16.344 -22.5 0.733 1 82.19 134 ALA A CA 1
ATOM 1056 C C . ALA A 1 134 ? 17.812 -22.125 0.817 1 82.19 134 ALA A C 1
ATOM 1058 O O . ALA A 1 134 ? 18.344 -21.453 -0.077 1 82.19 134 ALA A O 1
ATOM 1059 N N . MET B 1 1 ? -17.875 -7.031 17.891 1 40.22 1 MET B N 1
ATOM 1060 C CA . MET B 1 1 ? -16.719 -6.453 17.234 1 40.22 1 MET B CA 1
ATOM 1061 C C . MET B 1 1 ? -16.297 -5.148 17.906 1 40.22 1 MET B C 1
ATOM 1063 O O . MET B 1 1 ? -17.156 -4.348 18.297 1 40.22 1 MET B O 1
ATOM 1067 N N . ALA B 1 2 ? -15.383 -5.059 18.719 1 48.75 2 ALA B N 1
ATOM 1068 C CA . ALA B 1 2 ? -15.148 -3.893 19.562 1 48.75 2 ALA B CA 1
ATOM 1069 C C . ALA B 1 2 ? -15.586 -2.609 18.859 1 48.75 2 ALA B C 1
ATOM 1071 O O . ALA B 1 2 ? -15.469 -2.492 17.641 1 48.75 2 ALA B O 1
ATOM 1072 N N . ASP B 1 3 ? -16.547 -1.85 19.359 1 69.94 3 ASP B N 1
ATOM 1073 C CA . ASP B 1 3 ? -17.25 -0.658 18.906 1 69.94 3 ASP B CA 1
ATOM 1074 C C . ASP B 1 3 ? -16.281 0.426 18.453 1 69.94 3 ASP B C 1
ATOM 1076 O O . ASP B 1 3 ? -15.648 1.088 19.281 1 69.94 3 ASP B O 1
ATOM 1080 N N . ARG B 1 4 ? -15.68 0.234 17.297 1 88.94 4 ARG B N 1
ATOM 1081 C CA . ARG B 1 4 ? -14.789 1.26 16.766 1 88.94 4 ARG B CA 1
ATOM 1082 C C . ARG B 1 4 ? -15.578 2.488 16.312 1 88.94 4 ARG B C 1
ATOM 1084 O O . ARG B 1 4 ? -16.719 2.373 15.875 1 88.94 4 ARG B O 1
ATOM 1091 N N . GLN B 1 5 ? -15.031 3.666 16.594 1 97.31 5 GLN B N 1
ATOM 1092 C CA . GLN B 1 5 ? -15.672 4.922 16.203 1 97.31 5 GLN B CA 1
ATOM 1093 C C . GLN B 1 5 ? -15.531 5.172 14.711 1 97.31 5 GLN B C 1
ATOM 1095 O O . GLN B 1 5 ? -14.43 5.406 14.211 1 97.31 5 GLN B O 1
ATOM 1100 N N . LEU B 1 6 ? -16.656 5.125 13.977 1 98.38 6 LEU B N 1
ATOM 1101 C CA . LEU B 1 6 ? -16.672 5.418 12.547 1 98.38 6 LEU B CA 1
ATOM 1102 C C . LEU B 1 6 ? -16.484 6.91 12.297 1 98.38 6 LEU B C 1
ATOM 1104 O O . LEU B 1 6 ? -17.219 7.738 12.828 1 98.38 6 LEU B O 1
ATOM 1108 N N . LEU B 1 7 ? -15.516 7.242 11.5 1 98.69 7 LEU B N 1
ATOM 1109 C CA . LEU B 1 7 ? -15.164 8.641 11.273 1 98.69 7 LEU B CA 1
ATOM 1110 C C . LEU B 1 7 ? -15.688 9.109 9.914 1 98.69 7 LEU B C 1
ATOM 1112 O O . LEU B 1 7 ? -16.094 10.266 9.773 1 98.69 7 LEU B O 1
ATOM 1116 N N . HIS B 1 8 ? -15.672 8.234 8.922 1 98.75 8 HIS B N 1
ATOM 1117 C CA . HIS B 1 8 ? -15.977 8.625 7.547 1 98.75 8 HIS B CA 1
ATOM 1118 C C . HIS B 1 8 ? -16.25 7.398 6.676 1 98.75 8 HIS B C 1
ATOM 1120 O O . HIS B 1 8 ? -15.711 6.32 6.934 1 98.75 8 HIS B O 1
ATOM 1126 N N . THR B 1 9 ? -17.094 7.539 5.754 1 98.88 9 THR B N 1
ATOM 1127 C CA . THR B 1 9 ? -17.328 6.547 4.715 1 98.88 9 THR B CA 1
ATOM 1128 C C . THR B 1 9 ? -17.141 7.156 3.328 1 98.88 9 THR B C 1
ATOM 1130 O O . THR B 1 9 ? -17.75 8.188 3.014 1 98.88 9 THR B O 1
ATOM 1133 N N . ALA B 1 10 ? -16.328 6.605 2.547 1 98.94 10 ALA B N 1
ATOM 1134 C CA . ALA B 1 10 ? -16.078 7.07 1.184 1 98.94 10 ALA B CA 1
ATOM 1135 C C . ALA B 1 10 ? -16.547 6.035 0.163 1 98.94 10 ALA B C 1
ATOM 1137 O O . ALA B 1 10 ? -16.391 4.832 0.373 1 98.94 10 ALA B O 1
ATOM 1138 N N . HIS B 1 11 ? -17.141 6.5 -0.931 1 98.94 11 HIS B N 1
ATOM 1139 C CA . HIS B 1 11 ? -17.547 5.688 -2.074 1 98.94 11 HIS B CA 1
ATOM 1140 C C . HIS B 1 11 ? -16.688 5.992 -3.297 1 98.94 11 HIS B C 1
ATOM 1142 O O . HIS B 1 11 ? -16.625 7.137 -3.752 1 98.94 11 HIS B O 1
ATOM 1148 N N . ILE B 1 12 ? -16.047 4.973 -3.816 1 98.88 12 ILE B N 1
ATOM 1149 C CA . ILE B 1 12 ? -15.094 5.168 -4.91 1 98.88 12 ILE B CA 1
ATOM 1150 C C . ILE B 1 12 ? -15.414 4.195 -6.043 1 98.88 12 ILE B C 1
ATOM 1152 O O . ILE B 1 12 ? -15.188 2.99 -5.918 1 98.88 12 ILE B O 1
ATOM 1156 N N . PRO B 1 13 ? -15.938 4.66 -7.203 1 98.81 13 PRO B N 1
ATOM 1157 C CA . PRO B 1 13 ? -16.188 3.768 -8.336 1 98.81 13 PRO B CA 1
ATOM 1158 C C . PRO B 1 13 ? -14.914 3.111 -8.867 1 98.81 13 PRO B C 1
ATOM 1160 O O . PRO B 1 13 ? -13.883 3.775 -9 1 98.81 13 PRO B O 1
ATOM 1163 N N . VAL B 1 14 ? -15.031 1.796 -9.078 1 98.81 14 VAL B N 1
ATOM 1164 C CA . VAL B 1 14 ? -13.922 1.057 -9.68 1 98.81 14 VAL B CA 1
ATOM 1165 C C . VAL B 1 14 ? -13.898 1.301 -11.188 1 98.81 14 VAL B C 1
ATOM 1167 O O . VAL B 1 14 ? -14.938 1.204 -11.859 1 98.81 14 VAL B O 1
ATOM 1170 N N . ARG B 1 15 ? -12.789 1.663 -11.703 1 98.62 15 ARG B N 1
ATOM 1171 C CA . ARG B 1 15 ? -12.617 1.832 -13.141 1 98.62 15 ARG B CA 1
ATOM 1172 C C . ARG B 1 15 ? -12.227 0.515 -13.805 1 98.62 15 ARG B C 1
ATOM 1174 O O . ARG B 1 15 ? -11.602 -0.34 -13.18 1 98.62 15 ARG B O 1
ATOM 1181 N N . TRP B 1 16 ? -12.586 0.354 -15.078 1 98.38 16 TRP B N 1
ATOM 1182 C CA . TRP B 1 16 ? -12.195 -0.844 -15.812 1 98.38 16 TRP B CA 1
ATOM 1183 C C . TRP B 1 16 ? -10.68 -1.024 -15.797 1 98.38 16 TRP B C 1
ATOM 1185 O O . TRP B 1 16 ? -10.188 -2.141 -15.633 1 98.38 16 TRP B O 1
ATOM 1195 N N . GLY B 1 17 ? -9.883 0.036 -15.914 1 98.06 17 GLY B N 1
ATOM 1196 C CA . GLY B 1 17 ? -8.43 0.018 -15.961 1 98.06 17 GLY B CA 1
ATOM 1197 C C . GLY B 1 17 ? -7.789 -0.268 -14.617 1 98.06 17 GLY B C 1
ATOM 1198 O O . GLY B 1 17 ? -6.574 -0.451 -14.531 1 98.06 17 GLY B O 1
ATOM 1199 N N . ASP B 1 18 ? -8.633 -0.297 -13.555 1 98.56 18 ASP B N 1
ATOM 1200 C CA . ASP B 1 18 ? -8.117 -0.659 -12.242 1 98.56 18 ASP B CA 1
ATOM 1201 C C . ASP B 1 18 ? -7.82 -2.156 -12.156 1 98.56 18 ASP B C 1
ATOM 1203 O O . ASP B 1 18 ? -7.129 -2.609 -11.25 1 98.56 18 ASP B O 1
ATOM 1207 N N . MET B 1 19 ? -8.422 -2.936 -13.094 1 97.38 19 MET B N 1
ATOM 1208 C CA . MET B 1 19 ? -8.273 -4.387 -13.094 1 97.38 19 MET B CA 1
ATOM 1209 C C . MET B 1 19 ? -6.93 -4.793 -13.688 1 97.38 19 MET B C 1
ATOM 1211 O O . MET B 1 19 ? -6.488 -4.215 -14.68 1 97.38 19 MET B O 1
ATOM 1215 N N . ASP B 1 20 ? -6.297 -5.738 -13.055 1 95.75 20 ASP B N 1
ATOM 1216 C CA . ASP B 1 20 ? -5.039 -6.23 -13.609 1 95.75 20 ASP B CA 1
ATOM 1217 C C . ASP B 1 20 ? -5.25 -7.535 -14.383 1 95.75 20 ASP B C 1
ATOM 1219 O O . ASP B 1 20 ? -6.383 -7.891 -14.703 1 95.75 20 ASP B O 1
ATOM 1223 N N . SER B 1 21 ? -4.184 -8.227 -14.789 1 91.88 21 SER B N 1
ATOM 1224 C CA . SER B 1 21 ? -4.242 -9.383 -15.672 1 91.88 21 SER B CA 1
ATOM 1225 C C . SER B 1 21 ? -4.93 -10.562 -15 1 91.88 21 SER B C 1
ATOM 1227 O O . SER B 1 21 ? -5.301 -11.539 -15.656 1 91.88 21 SER B O 1
ATOM 1229 N N . TYR B 1 22 ? -5.117 -10.523 -13.641 1 92.88 22 TYR B N 1
ATOM 1230 C CA . TYR B 1 22 ? -5.82 -11.586 -12.938 1 92.88 22 TYR B CA 1
ATOM 1231 C C . TYR B 1 22 ? -7.324 -11.352 -12.945 1 92.88 22 TYR B C 1
ATOM 1233 O O . TYR B 1 22 ? -8.094 -12.18 -12.445 1 92.88 22 TYR B O 1
ATOM 1241 N N . GLY B 1 23 ? -7.703 -10.195 -13.461 1 93.56 23 GLY B N 1
ATOM 1242 C CA . GLY B 1 23 ? -9.125 -9.922 -13.594 1 93.56 23 GLY B CA 1
ATOM 1243 C C . GLY B 1 23 ? -9.742 -9.336 -12.344 1 93.56 23 GLY B C 1
ATOM 1244 O O . GLY B 1 23 ? -10.953 -9.445 -12.125 1 93.56 23 GLY B O 1
ATOM 1245 N N . HIS B 1 24 ? -8.898 -8.789 -11.469 1 96.25 24 HIS B N 1
ATOM 1246 C CA . HIS B 1 24 ? -9.32 -8.094 -10.258 1 96.25 24 HIS B CA 1
ATOM 1247 C C . HIS B 1 24 ? -8.641 -6.742 -10.133 1 96.25 24 HIS B C 1
ATOM 1249 O O . HIS B 1 24 ? -7.68 -6.457 -10.859 1 96.25 24 HIS B O 1
ATOM 1255 N N . VAL B 1 25 ? -9.172 -5.879 -9.258 1 98.56 25 VAL B N 1
ATOM 1256 C CA . VAL B 1 25 ? -8.453 -4.652 -8.93 1 98.56 25 VAL B CA 1
ATOM 1257 C C . VAL B 1 25 ? -7.039 -4.984 -8.461 1 98.56 25 VAL B C 1
ATOM 1259 O O . VAL B 1 25 ? -6.844 -5.871 -7.625 1 98.56 25 VAL B O 1
ATOM 1262 N N . ASN B 1 26 ? -6.07 -4.316 -9.062 1 98.44 26 ASN B N 1
ATOM 1263 C CA . ASN B 1 26 ? -4.68 -4.504 -8.664 1 98.44 26 ASN B CA 1
ATOM 1264 C C . ASN B 1 26 ? -4.473 -4.164 -7.188 1 98.44 26 ASN B C 1
ATOM 1266 O O . ASN B 1 26 ? -5.004 -3.168 -6.695 1 98.44 26 ASN B O 1
ATOM 1270 N N . ASN B 1 27 ? -3.689 -4.984 -6.535 1 98.5 27 ASN B N 1
ATOM 1271 C CA . ASN B 1 27 ? -3.514 -4.855 -5.094 1 98.5 27 ASN B CA 1
ATOM 1272 C C . ASN B 1 27 ? -2.982 -3.475 -4.715 1 98.5 27 ASN B C 1
ATOM 1274 O O . ASN B 1 27 ? -3.281 -2.965 -3.635 1 98.5 27 ASN B O 1
ATOM 1278 N N . THR B 1 28 ? -2.148 -2.854 -5.535 1 98.81 28 THR B N 1
ATOM 1279 C CA . THR B 1 28 ? -1.561 -1.562 -5.195 1 98.81 28 THR B CA 1
ATOM 1280 C C . THR B 1 28 ? -2.621 -0.465 -5.215 1 98.81 28 THR B C 1
ATOM 1282 O O . THR B 1 28 ? -2.494 0.541 -4.512 1 98.81 28 THR B O 1
ATOM 1285 N N . LEU B 1 29 ? -3.713 -0.668 -5.969 1 98.81 29 LEU B N 1
ATOM 1286 C CA . LEU B 1 29 ? -4.727 0.366 -6.137 1 98.81 29 LEU B CA 1
ATOM 1287 C C . LEU B 1 29 ? -5.57 0.51 -4.875 1 98.81 29 LEU B C 1
ATOM 1289 O O . LEU B 1 29 ? -6.207 1.545 -4.664 1 98.81 29 LEU B O 1
ATOM 1293 N N . TYR B 1 30 ? -5.637 -0.491 -4.055 1 98.94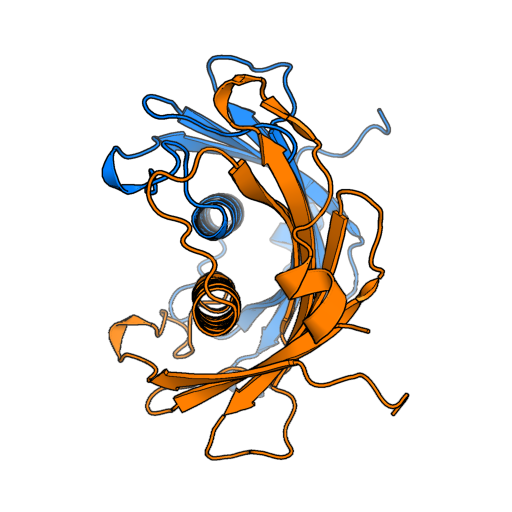 30 TYR B N 1
ATOM 1294 C CA . TYR B 1 30 ? -6.348 -0.385 -2.789 1 98.94 30 TYR B CA 1
ATOM 1295 C C . TYR B 1 30 ? -5.793 0.754 -1.942 1 98.94 30 TYR B C 1
ATOM 1297 O O . TYR B 1 30 ? -6.543 1.456 -1.262 1 98.94 30 TYR B O 1
ATOM 1305 N N . PHE B 1 31 ? -4.512 0.938 -1.994 1 98.94 31 PHE B N 1
ATOM 1306 C CA . PHE B 1 31 ? -3.896 2.008 -1.215 1 98.94 31 PHE B CA 1
ATOM 1307 C C . PHE B 1 31 ? -4.281 3.373 -1.773 1 98.94 31 PHE B C 1
ATOM 1309 O O . PHE B 1 31 ? -4.336 4.355 -1.034 1 98.94 31 PHE B O 1
ATOM 1316 N N . GLN B 1 32 ? -4.543 3.461 -3.074 1 98.81 32 GLN B N 1
ATOM 1317 C CA . GLN B 1 32 ? -5.074 4.699 -3.629 1 98.81 32 GLN B CA 1
ATOM 1318 C C . GLN B 1 32 ? -6.5 4.953 -3.146 1 98.81 32 GLN B C 1
ATOM 1320 O O . GLN B 1 32 ? -6.863 6.094 -2.842 1 98.81 32 GLN B O 1
ATOM 1325 N N . TYR B 1 33 ? -7.293 3.887 -3.107 1 98.94 33 TYR B N 1
ATOM 1326 C CA . TYR B 1 33 ? -8.633 4.031 -2.553 1 98.94 33 TYR B CA 1
ATOM 1327 C C . TYR B 1 33 ? -8.578 4.516 -1.11 1 98.94 33 TYR B C 1
ATOM 1329 O O . TYR B 1 33 ? -9.328 5.418 -0.724 1 98.94 33 TYR B O 1
ATOM 1337 N N . LEU B 1 34 ? -7.699 3.928 -0.328 1 98.94 34 LEU B N 1
ATOM 1338 C CA . LEU B 1 34 ? -7.551 4.277 1.081 1 98.94 34 LEU B CA 1
ATOM 1339 C C . LEU B 1 34 ? -7.09 5.723 1.236 1 98.94 34 LEU B C 1
ATOM 1341 O O . LEU B 1 34 ? -7.574 6.445 2.109 1 98.94 34 LEU B O 1
ATOM 1345 N N . GLU B 1 35 ? -6.137 6.105 0.383 1 98.81 35 GLU B N 1
ATOM 1346 C CA . GLU B 1 35 ? -5.703 7.5 0.387 1 98.81 35 GLU B CA 1
ATOM 1347 C C . GLU B 1 35 ? -6.863 8.438 0.071 1 98.81 35 GLU B C 1
ATOM 1349 O O . GLU B 1 35 ? -7.047 9.453 0.745 1 98.81 35 GLU B O 1
ATOM 1354 N N . GLU B 1 36 ? -7.582 8.078 -0.973 1 98.69 36 GLU B N 1
ATOM 1355 C CA . GLU B 1 36 ? -8.719 8.914 -1.35 1 98.69 36 GLU B CA 1
ATOM 1356 C C . GLU B 1 36 ? -9.695 9.07 -0.187 1 98.69 36 GLU B C 1
ATOM 1358 O O . GLU B 1 36 ? -10.211 10.164 0.051 1 98.69 36 GLU B O 1
ATOM 1363 N N . ALA B 1 37 ? -9.938 8.008 0.553 1 98.88 37 ALA B N 1
ATOM 1364 C CA . ALA B 1 37 ? -10.836 8.055 1.704 1 98.88 37 ALA B CA 1
ATOM 1365 C C . ALA B 1 37 ? -10.281 8.969 2.795 1 98.88 37 ALA B C 1
ATOM 1367 O O . ALA B 1 37 ? -11.023 9.758 3.389 1 98.88 37 ALA B O 1
ATOM 1368 N N . ARG B 1 38 ? -9.016 8.867 3.105 1 98.69 38 ARG B N 1
ATOM 1369 C CA . ARG B 1 38 ? -8.391 9.703 4.125 1 98.69 38 ARG B CA 1
ATOM 1370 C C . ARG B 1 38 ? -8.453 11.18 3.742 1 98.69 38 ARG B C 1
ATOM 1372 O O . ARG B 1 38 ? -8.781 12.023 4.574 1 98.69 38 ARG B O 1
ATOM 1379 N N . VAL B 1 39 ? -8.102 11.477 2.455 1 97.94 39 VAL B N 1
ATOM 1380 C CA . VAL B 1 39 ? -8.117 12.852 1.971 1 97.94 39 VAL B CA 1
ATOM 1381 C C . VAL B 1 39 ? -9.523 13.43 2.068 1 97.94 39 VAL B C 1
ATOM 1383 O O . VAL B 1 39 ? -9.711 14.555 2.52 1 97.94 39 VAL B O 1
ATOM 1386 N N . ALA B 1 40 ? -10.516 12.625 1.669 1 98.56 40 ALA B N 1
ATOM 1387 C CA . ALA B 1 40 ? -11.906 13.055 1.763 1 98.56 40 ALA B CA 1
ATOM 1388 C C . ALA B 1 40 ? -12.289 13.367 3.207 1 98.56 40 ALA B C 1
ATOM 1390 O O . ALA B 1 40 ? -12.992 14.344 3.475 1 98.56 40 ALA B O 1
ATOM 1391 N N . TRP B 1 41 ? -11.867 12.5 4.113 1 98.81 41 TRP B N 1
ATOM 1392 C CA . TRP B 1 41 ? -12.148 12.742 5.523 1 98.81 41 TRP B CA 1
ATOM 1393 C C . TRP B 1 41 ? -11.531 14.055 5.984 1 98.81 41 TRP B C 1
ATOM 1395 O O . TRP B 1 41 ? -12.188 14.859 6.652 1 98.81 41 TRP B O 1
ATOM 1405 N N . PHE B 1 42 ? -10.242 14.289 5.656 1 98.25 42 PHE B N 1
ATOM 1406 C CA . PHE B 1 42 ? -9.578 15.547 5.996 1 98.25 42 PHE B CA 1
ATOM 1407 C C . PHE B 1 42 ? -10.375 16.734 5.477 1 98.25 42 PHE B C 1
ATOM 1409 O O . PHE B 1 42 ? -10.523 17.734 6.176 1 98.25 42 PHE B O 1
ATOM 1416 N N . GLU B 1 43 ? -10.852 16.656 4.266 1 97.25 43 GLU B N 1
ATOM 1417 C CA . GLU B 1 43 ? -11.617 17.734 3.66 1 97.25 43 GLU B CA 1
ATOM 1418 C C . GLU B 1 43 ? -12.859 18.062 4.484 1 97.25 43 GLU B C 1
ATOM 1420 O O . GLU B 1 43 ? -13.219 19.234 4.648 1 97.25 43 GLU B O 1
ATOM 1425 N N . THR B 1 44 ? -13.531 17.047 5.031 1 98 44 THR B N 1
ATOM 1426 C CA . THR B 1 44 ? -14.727 17.266 5.84 1 98 44 THR B CA 1
ATOM 1427 C C . THR B 1 44 ? -14.383 18.062 7.102 1 98 44 THR B C 1
ATOM 1429 O O . THR B 1 44 ? -15.258 18.672 7.707 1 98 44 THR B O 1
ATOM 1432 N N . LEU B 1 45 ? -13.156 17.984 7.512 1 97.62 45 LEU B N 1
ATOM 1433 C CA . LEU B 1 45 ? -12.711 18.641 8.734 1 97.62 45 LEU B CA 1
ATOM 1434 C C . LEU B 1 45 ? -12.102 20 8.422 1 97.62 45 LEU B C 1
ATOM 1436 O O . LEU B 1 45 ? -11.547 20.656 9.312 1 97.62 45 LEU B O 1
ATOM 1440 N N . GLY B 1 46 ? -12.094 20.344 7.18 1 96.12 46 GLY B N 1
ATOM 1441 C CA . GLY B 1 46 ? -11.555 21.625 6.773 1 96.12 46 GLY B CA 1
ATOM 1442 C C . GLY B 1 46 ? -10.039 21.641 6.648 1 96.12 46 GLY B C 1
ATOM 1443 O O . GLY B 1 46 ? -9.414 22.688 6.703 1 96.12 46 GLY B O 1
ATOM 1444 N N . ILE B 1 47 ? -9.492 20.516 6.582 1 95.44 47 ILE B N 1
ATOM 1445 C CA . ILE B 1 47 ? -8.047 20.406 6.43 1 95.44 47 ILE B CA 1
ATOM 1446 C C . ILE B 1 47 ? -7.691 20.344 4.945 1 95.44 47 ILE B C 1
ATOM 1448 O O . ILE B 1 47 ? -8.094 19.422 4.234 1 95.44 47 ILE B O 1
ATOM 1452 N N . ASP B 1 48 ? -6.977 21.328 4.59 1 91.19 48 ASP B N 1
ATOM 1453 C CA . ASP B 1 48 ? -6.488 21.406 3.217 1 91.19 48 ASP B CA 1
ATOM 1454 C C . ASP B 1 48 ? -5.047 20.922 3.115 1 91.19 48 ASP B C 1
ATOM 1456 O O . ASP B 1 48 ? -4.145 21.516 3.721 1 91.19 48 ASP B O 1
ATOM 1460 N N . LEU B 1 49 ? -4.789 19.969 2.273 1 90.5 49 LEU B N 1
ATOM 1461 C CA . LEU B 1 49 ? -3.465 19.375 2.148 1 90.5 49 LEU B CA 1
ATOM 1462 C C . LEU B 1 49 ? -2.627 20.125 1.113 1 90.5 49 LEU B C 1
ATOM 1464 O O . LEU B 1 49 ? -1.402 19.984 1.086 1 90.5 49 LEU B O 1
ATOM 1468 N N . GLU B 1 50 ? -3.232 20.828 0.288 1 89.56 50 GLU B N 1
ATOM 1469 C CA . GLU B 1 50 ? -2.514 21.5 -0.783 1 89.56 50 GLU B CA 1
ATOM 1470 C C . GLU B 1 50 ? -1.846 22.781 -0.274 1 89.56 50 GLU B C 1
ATOM 1472 O O . GLU B 1 50 ? -2.525 23.719 0.164 1 89.56 50 GLU B O 1
ATOM 1477 N N . GLY B 1 51 ? -0.504 22.781 -0.291 1 85.19 51 GLY B N 1
ATOM 1478 C CA . GLY B 1 51 ? 0.239 24 -0.01 1 85.19 51 GLY B CA 1
ATOM 1479 C C . GLY B 1 51 ? 0.227 24.391 1.458 1 85.19 51 GLY B C 1
ATOM 1480 O O . GLY B 1 51 ? 0.566 25.516 1.814 1 85.19 51 GLY B O 1
ATOM 1481 N N . ALA B 1 52 ? -0.288 23.578 2.33 1 89.62 52 ALA B N 1
ATOM 1482 C CA . ALA B 1 52 ? -0.336 23.875 3.76 1 89.62 52 ALA B CA 1
ATOM 1483 C C . ALA B 1 52 ? 1.057 23.797 4.383 1 89.62 52 ALA B C 1
ATOM 1485 O O . ALA B 1 52 ? 1.911 23.031 3.924 1 89.62 52 ALA B O 1
ATOM 1486 N N . ALA B 1 53 ? 1.248 24.641 5.402 1 92.06 53 ALA B N 1
ATOM 1487 C CA . ALA B 1 53 ? 2.531 24.688 6.098 1 92.06 53 ALA B CA 1
ATOM 1488 C C . ALA B 1 53 ? 2.783 23.391 6.867 1 92.06 53 ALA B C 1
ATOM 1490 O O . ALA B 1 53 ? 3.934 23.031 7.125 1 92.06 53 ALA B O 1
ATOM 1491 N N . GLU B 1 54 ? 1.742 22.812 7.352 1 95.31 54 GLU B N 1
ATOM 1492 C CA . GLU B 1 54 ? 1.829 21.516 8.039 1 95.31 54 GLU B CA 1
ATOM 1493 C C . GLU B 1 54 ? 0.828 20.516 7.465 1 95.31 54 GLU B C 1
ATOM 1495 O O . GLU B 1 54 ? -0.109 20.906 6.762 1 95.31 54 GLU B O 1
ATOM 1500 N N . GLY B 1 55 ? 1.045 19.312 7.672 1 96.38 55 GLY B N 1
ATOM 1501 C CA . GLY B 1 55 ? 0.13 18.281 7.203 1 96.38 55 GLY B CA 1
ATOM 1502 C C . GLY B 1 55 ? 0.526 16.891 7.645 1 96.38 55 GLY B C 1
ATOM 1503 O O . GLY B 1 55 ? 1.525 16.703 8.344 1 96.38 55 GLY B O 1
ATOM 1504 N N . PRO B 1 56 ? -0.339 15.977 7.316 1 97.44 56 PRO B N 1
ATOM 1505 C CA . PRO B 1 56 ? -0.06 14.586 7.66 1 97.44 56 PRO B CA 1
ATOM 1506 C C . PRO B 1 56 ? 0.983 13.945 6.746 1 97.44 56 PRO B C 1
ATOM 1508 O O . PRO B 1 56 ? 0.978 14.188 5.535 1 97.44 56 PRO B O 1
ATOM 1511 N N . VAL B 1 57 ? 1.843 13.18 7.27 1 97.06 57 VAL B N 1
ATOM 1512 C CA . VAL B 1 57 ? 2.768 12.305 6.559 1 97.06 57 VAL B CA 1
ATOM 1513 C C . VAL B 1 57 ? 2.488 10.844 6.926 1 97.06 57 VAL B C 1
ATOM 1515 O O . VAL B 1 57 ? 2.318 10.516 8.102 1 97.06 57 VAL B O 1
ATOM 1518 N N . VAL B 1 58 ? 2.363 10.047 5.957 1 98.69 58 VAL B N 1
ATOM 1519 C CA . VAL B 1 58 ? 2.115 8.633 6.195 1 98.69 58 VAL B CA 1
ATOM 1520 C C . VAL B 1 58 ? 3.389 7.961 6.703 1 98.69 58 VAL B C 1
ATOM 1522 O O . VAL B 1 58 ? 4.434 8.023 6.051 1 98.69 58 VAL B O 1
ATOM 1525 N N . LEU B 1 59 ? 3.277 7.32 7.82 1 98.69 59 LEU B N 1
ATOM 1526 C CA . LEU B 1 59 ? 4.406 6.629 8.43 1 98.69 59 LEU B CA 1
ATOM 1527 C C . LEU B 1 59 ? 4.344 5.133 8.141 1 98.69 59 LEU B C 1
ATOM 1529 O O . LEU B 1 59 ? 5.379 4.465 8.07 1 98.69 59 LEU B O 1
ATOM 1533 N N . GLN B 1 60 ? 3.178 4.609 8.07 1 98.94 60 GLN B N 1
ATOM 1534 C CA . GLN B 1 60 ? 2.998 3.18 7.844 1 98.94 60 GLN B CA 1
ATOM 1535 C C . GLN B 1 60 ? 1.63 2.885 7.238 1 98.94 60 GLN B C 1
ATOM 1537 O O . GLN B 1 60 ? 0.625 3.471 7.645 1 98.94 60 GLN B O 1
ATOM 1542 N N . SER B 1 61 ? 1.612 2.061 6.293 1 98.94 61 SER B N 1
ATOM 1543 C CA . SER B 1 61 ? 0.376 1.557 5.707 1 98.94 61 SER B CA 1
ATOM 1544 C C . SER B 1 61 ? 0.326 0.033 5.746 1 98.94 61 SER B C 1
ATOM 1546 O O . SER B 1 61 ? 1.298 -0.635 5.391 1 98.94 61 SER B O 1
ATOM 1548 N N . LEU B 1 62 ? -0.731 -0.518 6.215 1 98.94 62 LEU B N 1
ATOM 1549 C CA . LEU B 1 62 ? -1.009 -1.95 6.234 1 98.94 62 LEU B CA 1
ATOM 1550 C C . LEU B 1 62 ? -2.391 -2.244 5.656 1 98.94 62 LEU B C 1
ATOM 1552 O O . LEU B 1 62 ? -3.367 -1.575 6.004 1 98.94 62 LEU B O 1
ATOM 1556 N N . HIS B 1 63 ? -2.486 -3.145 4.781 1 98.94 63 HIS B N 1
ATOM 1557 C CA . HIS B 1 63 ? -3.77 -3.625 4.281 1 98.94 63 HIS B CA 1
ATOM 1558 C C . HIS B 1 63 ? -3.766 -5.145 4.125 1 98.94 63 HIS B C 1
ATOM 1560 O O . HIS B 1 63 ? -2.811 -5.715 3.596 1 98.94 63 HIS B O 1
ATOM 1566 N N . THR B 1 64 ? -4.727 -5.777 4.637 1 98.94 64 THR B N 1
ATOM 1567 C CA . THR B 1 64 ? -4.992 -7.199 4.461 1 98.94 64 THR B CA 1
ATOM 1568 C C . THR B 1 64 ? -6.109 -7.422 3.445 1 98.94 64 THR B C 1
ATOM 1570 O O . THR B 1 64 ? -7.195 -6.852 3.574 1 98.94 64 THR B O 1
ATOM 1573 N N . TYR B 1 65 ? -5.758 -8.148 2.438 1 98.81 65 TYR B N 1
ATOM 1574 C CA . TYR B 1 65 ? -6.691 -8.461 1.364 1 98.81 65 TYR B CA 1
ATOM 1575 C C . TYR B 1 65 ? -7.465 -9.742 1.666 1 98.81 65 TYR B C 1
ATOM 1577 O O . TYR B 1 65 ? -6.875 -10.812 1.802 1 98.81 65 TYR B O 1
ATOM 1585 N N . LEU B 1 66 ? -8.773 -9.648 1.73 1 98.44 66 LEU B N 1
ATOM 1586 C CA . LEU B 1 66 ? -9.562 -10.805 2.145 1 98.44 66 LEU B CA 1
ATOM 1587 C C . LEU B 1 66 ? -10.406 -11.328 0.989 1 98.44 66 LEU B C 1
ATOM 1589 O O . LEU B 1 66 ? -10.695 -12.531 0.919 1 98.44 66 LEU B O 1
ATOM 1593 N N . LYS B 1 67 ? -10.898 -10.477 0.131 1 97.5 67 LYS B N 1
ATOM 1594 C CA . LYS B 1 67 ? -11.656 -10.797 -1.077 1 97.5 67 LYS B CA 1
ATOM 1595 C C . LYS B 1 67 ? -11.266 -9.867 -2.227 1 97.5 67 LYS B C 1
ATOM 1597 O O . LYS B 1 67 ? -11.016 -8.68 -2.016 1 97.5 67 LYS B O 1
ATOM 1602 N N . PRO B 1 68 ? -11.195 -10.398 -3.436 1 97.56 68 PRO B N 1
ATOM 1603 C CA . PRO B 1 68 ? -10.898 -9.508 -4.562 1 97.56 68 PRO B CA 1
ATOM 1604 C C . PRO B 1 68 ? -12.078 -8.617 -4.941 1 97.56 68 PRO B C 1
ATOM 1606 O O . PRO B 1 68 ? -13.234 -9.039 -4.852 1 97.56 68 PRO B O 1
ATOM 1609 N N . VAL B 1 69 ? -11.828 -7.34 -5.324 1 98.69 69 VAL B N 1
ATOM 1610 C CA . VAL B 1 69 ? -12.82 -6.461 -5.93 1 98.69 69 VAL B CA 1
ATOM 1611 C C . VAL B 1 69 ? -12.758 -6.582 -7.449 1 98.69 69 VAL B C 1
ATOM 1613 O O . VAL B 1 69 ? -11.672 -6.59 -8.039 1 98.69 69 VAL B O 1
ATOM 1616 N N . VAL B 1 70 ? -13.914 -6.688 -8.102 1 98.19 70 VAL B N 1
ATOM 1617 C CA . VAL B 1 70 ? -13.984 -6.844 -9.547 1 98.19 70 VAL B CA 1
ATOM 1618 C C . VAL B 1 70 ? -14.898 -5.773 -10.141 1 98.19 70 VAL B C 1
ATOM 1620 O O . VAL B 1 70 ? -15.984 -5.52 -9.609 1 98.19 70 VAL B O 1
ATOM 1623 N N . HIS B 1 71 ? -14.445 -5.207 -11.195 1 98.44 71 HIS B N 1
ATOM 1624 C CA . HIS B 1 71 ? -15.273 -4.262 -11.93 1 98.44 71 HIS B CA 1
ATOM 1625 C C . HIS B 1 71 ? -16.438 -4.977 -12.625 1 98.44 71 HIS B C 1
ATOM 1627 O O . HIS B 1 71 ? -16.266 -6.078 -13.148 1 98.44 71 HIS B O 1
ATOM 1633 N N . PRO B 1 72 ? -17.578 -4.363 -12.688 1 98.31 72 PRO B N 1
ATOM 1634 C CA . PRO B 1 72 ? -17.922 -3.068 -12.102 1 98.31 72 PRO B CA 1
ATOM 1635 C C . PRO B 1 72 ? -18.25 -3.164 -10.617 1 98.31 72 PRO B C 1
ATOM 1637 O O . PRO B 1 72 ? -18.828 -4.16 -10.164 1 98.31 72 PRO B O 1
ATOM 1640 N N . ALA B 1 73 ? -17.844 -2.219 -9.883 1 98.69 73 ALA B N 1
ATOM 1641 C CA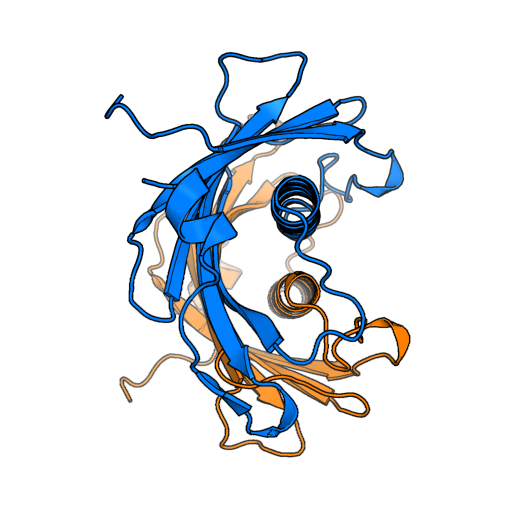 . ALA B 1 73 ? -18.156 -2.121 -8.453 1 98.69 73 ALA B CA 1
ATOM 1642 C C . ALA B 1 73 ? -17.906 -0.71 -7.934 1 98.69 73 ALA B C 1
ATOM 1644 O O . ALA B 1 73 ? -17.281 0.112 -8.625 1 98.69 73 ALA B O 1
ATOM 1645 N N . THR B 1 74 ? -18.5 -0.4 -6.863 1 98.88 74 THR B N 1
ATOM 1646 C CA . THR B 1 74 ? -18.109 0.751 -6.055 1 98.88 74 THR B CA 1
ATOM 1647 C C . THR B 1 74 ? -17.5 0.3 -4.73 1 98.88 74 THR B C 1
ATOM 1649 O O . THR B 1 74 ? -18.156 -0.367 -3.932 1 98.88 74 THR B O 1
ATOM 1652 N N . VAL B 1 75 ? -16.25 0.655 -4.527 1 98.94 75 VAL B N 1
ATOM 1653 C CA . VAL B 1 75 ? -15.555 0.373 -3.277 1 98.94 75 VAL B CA 1
ATOM 1654 C C . VAL B 1 75 ? -16.062 1.305 -2.18 1 98.94 75 VAL B C 1
ATOM 1656 O O . VAL B 1 75 ? -16.234 2.504 -2.408 1 98.94 75 VAL B O 1
ATOM 1659 N N . VAL B 1 76 ? -16.312 0.725 -1.045 1 98.94 76 VAL B N 1
ATOM 1660 C CA . VAL B 1 76 ? -16.672 1.484 0.148 1 98.94 76 VAL B CA 1
ATOM 1661 C C . VAL B 1 76 ? -15.57 1.364 1.191 1 98.94 76 VAL B C 1
ATOM 1663 O O . VAL B 1 76 ? -15.227 0.259 1.618 1 98.94 76 VAL B O 1
ATOM 1666 N N . VAL B 1 77 ? -15.008 2.457 1.548 1 98.94 77 VAL B N 1
ATOM 1667 C CA . VAL B 1 77 ? -13.984 2.496 2.592 1 98.94 77 VAL B CA 1
ATOM 1668 C C . VAL B 1 77 ? -14.555 3.162 3.844 1 98.94 77 VAL B C 1
ATOM 1670 O O . VAL B 1 77 ? -15.016 4.309 3.793 1 98.94 77 VAL B O 1
ATOM 1673 N N . GLU B 1 78 ? -14.523 2.422 4.895 1 98.88 78 GLU B N 1
ATOM 1674 C CA . GLU B 1 78 ? -14.844 2.963 6.211 1 98.88 78 GLU B CA 1
ATOM 1675 C C . GLU B 1 78 ? -13.578 3.244 7.016 1 98.88 78 GLU B C 1
ATOM 1677 O O . GLU B 1 78 ? -12.734 2.361 7.184 1 98.88 78 GLU B O 1
ATOM 1682 N N . LEU B 1 79 ? -13.484 4.473 7.473 1 98.88 79 LEU B N 1
ATOM 1683 C CA . LEU B 1 79 ? -12.367 4.867 8.328 1 98.88 79 LEU B CA 1
ATOM 1684 C C . LEU B 1 79 ? -12.797 4.91 9.797 1 98.88 79 LEU B C 1
ATOM 1686 O O . LEU B 1 79 ? -13.867 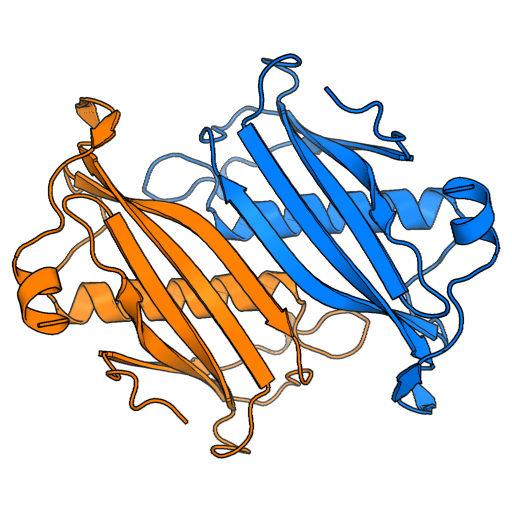5.434 10.117 1 98.88 79 LEU B O 1
ATOM 1690 N N . TYR B 1 80 ? -11.961 4.379 10.625 1 98.75 80 TYR B N 1
ATOM 1691 C CA . TYR B 1 80 ? -12.227 4.352 12.055 1 98.75 80 TYR B CA 1
ATOM 1692 C C . TYR B 1 80 ? -11.078 4.973 12.836 1 98.75 80 TYR B C 1
ATOM 1694 O O . TYR B 1 80 ? -9.922 4.91 12.406 1 98.75 80 TYR B O 1
ATOM 1702 N N . ALA B 1 81 ? -11.438 5.496 14.008 1 98.5 81 ALA B N 1
ATOM 1703 C CA . ALA B 1 81 ? -10.43 6.066 14.891 1 98.5 81 ALA B CA 1
ATOM 1704 C C . ALA B 1 81 ? -9.555 4.977 15.5 1 98.5 81 ALA B C 1
ATOM 1706 O O . ALA B 1 81 ? -10.062 4 16.047 1 98.5 81 ALA B O 1
ATOM 1707 N N . GLY B 1 82 ? -8.258 5.094 15.289 1 98 82 GLY B N 1
ATOM 1708 C CA . GLY B 1 82 ? -7.273 4.324 16.047 1 98 82 GLY B CA 1
ATOM 1709 C C . GLY B 1 82 ? -6.621 5.117 17.156 1 98 82 GLY B C 1
ATOM 1710 O O . GLY B 1 82 ? -7.254 5.984 17.766 1 98 82 GLY B O 1
ATOM 1711 N N . ARG B 1 83 ? -5.449 4.73 17.438 1 97.75 83 ARG B N 1
ATOM 1712 C CA . ARG B 1 83 ? -4.707 5.402 18.5 1 97.75 83 ARG B CA 1
ATOM 1713 C C . ARG B 1 83 ? -4.387 6.844 18.125 1 97.75 83 ARG B C 1
ATOM 1715 O O . ARG B 1 83 ? -3.961 7.113 17 1 97.75 83 ARG B O 1
ATOM 1722 N N . LEU B 1 84 ? -4.609 7.723 19 1 97.88 84 LEU B N 1
ATOM 1723 C CA . LEU B 1 84 ? -4.27 9.133 18.844 1 97.88 84 LEU B CA 1
ATOM 1724 C C . LEU B 1 84 ? -3.16 9.539 19.797 1 97.88 84 LEU B C 1
ATOM 1726 O O . LEU B 1 84 ? -3.293 9.383 21.016 1 97.88 84 LEU B O 1
ATOM 1730 N N . GLY B 1 85 ? -2.047 9.977 19.281 1 98 85 GLY B N 1
ATOM 1731 C CA . GLY B 1 85 ? -0.971 10.578 20.047 1 98 85 GLY B CA 1
ATOM 1732 C C . GLY B 1 85 ? -0.955 12.094 19.969 1 98 85 GLY B C 1
ATOM 1733 O O . GLY B 1 85 ? -1.918 12.703 19.516 1 98 85 GLY B O 1
ATOM 1734 N N . THR B 1 86 ? 0.161 12.68 20.484 1 98.38 86 THR B N 1
ATOM 1735 C CA . THR B 1 86 ? 0.283 14.133 20.406 1 98.38 86 THR B CA 1
ATOM 1736 C C . THR B 1 86 ? 0.42 14.586 18.953 1 98.38 86 THR B C 1
ATOM 1738 O O . THR B 1 86 ? -0.328 15.453 18.5 1 98.38 86 THR B O 1
ATOM 1741 N N . SER B 1 87 ? 1.388 13.961 18.266 1 98.62 87 SER B N 1
ATOM 1742 C CA . SER B 1 87 ? 1.653 14.375 16.891 1 98.62 87 SER B CA 1
ATOM 1743 C C . SER B 1 87 ? 1.251 13.289 15.898 1 98.62 87 SER B C 1
ATOM 1745 O O . SER B 1 87 ? 1.418 13.453 14.688 1 98.62 87 SER B O 1
ATOM 1747 N N . SER B 1 88 ? 0.722 12.117 16.406 1 98.56 88 SER B N 1
ATOM 1748 C CA . SER B 1 88 ? 0.465 10.969 15.531 1 98.56 88 SER B CA 1
ATOM 1749 C C . SER B 1 88 ? -0.968 10.477 15.68 1 98.56 88 SER B C 1
ATOM 1751 O O . SER B 1 88 ? -1.626 10.75 16.688 1 98.56 88 SER B O 1
ATOM 1753 N N . LEU B 1 89 ? -1.423 9.812 14.711 1 98.31 89 LEU B N 1
ATOM 1754 C CA . LEU B 1 89 ? -2.738 9.18 14.727 1 98.31 89 LEU B CA 1
ATOM 1755 C C . LEU B 1 89 ? -2.754 7.941 13.844 1 98.31 89 LEU B C 1
ATOM 1757 O O . LEU B 1 89 ? -2.053 7.883 12.828 1 98.31 89 LEU B O 1
ATOM 1761 N N . VAL B 1 90 ? -3.523 6.953 14.266 1 98.75 90 VAL B N 1
ATOM 1762 C CA . VAL B 1 90 ? -3.781 5.766 13.461 1 98.75 90 VAL B CA 1
ATOM 1763 C C . VAL B 1 90 ? -5.227 5.781 12.961 1 98.75 90 VAL B C 1
ATOM 1765 O O . VAL B 1 90 ? -6.156 5.996 13.742 1 98.75 90 VAL B O 1
ATOM 1768 N N . LEU B 1 91 ? -5.383 5.691 11.68 1 98.81 91 LEU B N 1
ATOM 1769 C CA . LEU B 1 91 ? -6.684 5.434 11.078 1 98.81 91 LEU B CA 1
ATOM 1770 C C . LEU B 1 91 ? -6.82 3.971 10.68 1 98.81 91 LEU B C 1
ATOM 1772 O O . LEU B 1 91 ? -6.035 3.467 9.875 1 98.81 91 LEU B O 1
ATOM 1776 N N . GLU B 1 92 ? -7.746 3.354 11.273 1 98.88 92 GLU B N 1
ATOM 1777 C CA . GLU B 1 92 ? -8.109 2.004 10.852 1 98.88 92 GLU B CA 1
ATOM 1778 C C . GLU B 1 92 ? -9.109 2.035 9.703 1 98.88 92 GLU B C 1
ATOM 1780 O O . GLU B 1 92 ? -9.867 3.002 9.555 1 98.88 92 GLU B O 1
ATOM 1785 N N . HIS B 1 93 ? -9.094 0.999 8.859 1 98.94 93 HIS B N 1
ATOM 1786 C CA . HIS B 1 93 ? -10.062 0.995 7.77 1 98.94 93 HIS B CA 1
ATOM 1787 C C . HIS B 1 93 ? -10.648 -0.398 7.559 1 98.94 93 HIS B C 1
ATOM 1789 O O . HIS B 1 93 ? -10.008 -1.4 7.883 1 98.94 93 HIS B O 1
ATOM 1795 N N . ARG B 1 94 ? -11.812 -0.442 7.074 1 98.81 94 ARG B N 1
ATOM 1796 C CA . ARG B 1 94 ? -12.484 -1.592 6.484 1 98.81 94 ARG B CA 1
ATOM 1797 C C . ARG B 1 94 ? -12.953 -1.284 5.062 1 98.81 94 ARG B C 1
ATOM 1799 O O . ARG B 1 94 ? -13.469 -0.199 4.797 1 98.81 94 ARG B O 1
ATOM 1806 N N . LEU B 1 95 ? -12.719 -2.203 4.176 1 98.94 95 LEU B N 1
ATOM 1807 C CA . LEU B 1 95 ? -13.078 -2.043 2.771 1 98.94 95 LEU B CA 1
ATOM 1808 C C . LEU B 1 95 ? -14.086 -3.107 2.344 1 98.94 95 LEU B C 1
ATOM 1810 O O . LEU B 1 95 ? -13.914 -4.285 2.662 1 98.94 95 LEU B O 1
ATOM 1814 N N . HIS B 1 96 ? -15.148 -2.697 1.741 1 98.81 96 HIS B N 1
ATOM 1815 C CA . HIS B 1 96 ? -16.141 -3.564 1.101 1 98.81 96 HIS B CA 1
ATOM 1816 C C . HIS B 1 96 ? -16.688 -2.924 -0.166 1 98.81 96 HIS B C 1
ATOM 1818 O O . HIS B 1 96 ? -16.062 -2.035 -0.746 1 98.81 96 HIS B O 1
ATOM 1824 N N . THR B 1 97 ? -17.75 -3.508 -0.758 1 98.88 97 THR B N 1
ATOM 1825 C CA . THR B 1 97 ? -18.359 -2.922 -1.941 1 98.88 97 THR B CA 1
ATOM 1826 C C . THR B 1 97 ? -19.828 -2.59 -1.674 1 98.88 97 THR B C 1
ATOM 1828 O O . THR B 1 97 ? -20.422 -3.086 -0.711 1 98.88 97 THR B O 1
ATOM 1831 N N . LEU B 1 98 ? -20.359 -1.698 -2.479 1 98.62 98 LEU B N 1
ATOM 1832 C CA . LEU B 1 98 ? -21.766 -1.366 -2.346 1 98.62 98 LEU B CA 1
ATOM 1833 C C . LEU B 1 98 ? -22.641 -2.611 -2.504 1 98.62 98 LEU B C 1
ATOM 1835 O O . LEU B 1 98 ? -23.672 -2.738 -1.847 1 98.62 98 LEU B O 1
ATOM 1839 N N . GLU B 1 99 ? -22.25 -3.51 -3.289 1 97.25 99 GLU B N 1
ATOM 1840 C CA . GLU B 1 99 ? -23.016 -4.715 -3.604 1 97.25 99 GLU B CA 1
ATOM 1841 C C . GLU B 1 99 ? -22.953 -5.719 -2.457 1 97.25 99 GLU B C 1
ATOM 1843 O O . GLU B 1 99 ? -23.797 -6.613 -2.367 1 97.25 99 GLU B O 1
ATOM 1848 N N . ASP B 1 100 ? -22 -5.672 -1.595 1 98 100 ASP B N 1
ATOM 1849 C CA . ASP B 1 100 ? -21.812 -6.578 -0.467 1 98 100 ASP B CA 1
ATOM 1850 C C . ASP B 1 100 ? -21.484 -5.809 0.812 1 98 100 ASP B C 1
ATOM 1852 O O . ASP B 1 100 ? -20.391 -5.934 1.361 1 98 100 ASP B O 1
ATOM 1856 N N . PRO B 1 101 ? -22.469 -5.035 1.348 1 97.06 101 PRO B N 1
ATOM 1857 C CA . PRO B 1 101 ? -22.234 -4.117 2.465 1 97.06 101 PRO B CA 1
ATOM 1858 C C . PRO B 1 101 ? -21.828 -4.844 3.746 1 97.06 101 PRO B C 1
ATOM 1860 O O . PRO B 1 101 ? -21.234 -4.242 4.641 1 97.06 101 PRO B O 1
ATOM 1863 N N . GLN B 1 102 ? -22.125 -6.082 3.844 1 96.81 102 GLN B N 1
ATOM 1864 C CA . GLN B 1 102 ? -21.797 -6.805 5.066 1 96.81 102 GLN B CA 1
ATOM 1865 C C . GLN B 1 102 ? -20.469 -7.547 4.934 1 96.81 102 GLN B C 1
ATOM 1867 O O . GLN B 1 102 ? -19.953 -8.07 5.918 1 96.81 102 GLN B O 1
ATOM 1872 N N . GLY B 1 103 ? -20.016 -7.613 3.748 1 97.44 103 GLY B N 1
ATOM 1873 C CA . GLY B 1 103 ? -18.75 -8.289 3.51 1 97.44 103 GLY B CA 1
ATOM 1874 C C . GLY B 1 103 ? -17.547 -7.457 3.908 1 97.44 103 GLY B C 1
ATOM 1875 O O . GLY B 1 103 ? -17.625 -6.227 3.982 1 97.44 103 GLY B O 1
ATOM 1876 N N . THR B 1 104 ? -16.531 -8.148 4.328 1 98.5 104 THR B N 1
ATOM 1877 C CA . THR B 1 104 ? -15.242 -7.504 4.496 1 98.5 104 THR B CA 1
ATOM 1878 C C . THR B 1 104 ? -14.258 -7.973 3.43 1 98.5 104 THR B C 1
ATOM 1880 O O . THR B 1 104 ? -13.883 -9.148 3.393 1 98.5 104 THR B O 1
ATOM 1883 N N . TYR B 1 105 ? -13.859 -7.035 2.555 1 98.81 105 TYR B N 1
ATOM 1884 C CA . TYR B 1 105 ? -12.953 -7.332 1.448 1 98.81 105 TYR B CA 1
ATOM 1885 C C . TYR B 1 105 ? -11.508 -7.039 1.832 1 98.81 105 TYR B C 1
ATOM 1887 O O . TYR B 1 105 ? -10.578 -7.559 1.211 1 98.81 105 TYR B O 1
ATOM 1895 N N . GLY B 1 106 ? -11.297 -6.215 2.797 1 98.81 106 GLY B N 1
ATOM 1896 C CA . GLY B 1 106 ? -9.984 -5.891 3.332 1 98.81 106 GLY B CA 1
ATOM 1897 C C . GLY B 1 106 ? -10.039 -5.012 4.566 1 98.81 106 GLY B C 1
ATOM 1898 O O . GLY B 1 106 ? -11.086 -4.43 4.871 1 98.81 106 GLY B O 1
ATOM 1899 N N . GLU B 1 107 ? -8.977 -4.934 5.219 1 98.94 107 GLU B N 1
ATOM 1900 C CA . GLU B 1 107 ? -8.859 -4.125 6.426 1 98.94 107 GLU B CA 1
ATOM 1901 C C . GLU B 1 107 ? -7.395 -3.82 6.746 1 98.94 107 GLU B C 1
ATOM 1903 O O . GLU B 1 107 ? -6.492 -4.461 6.207 1 98.94 107 GLU B O 1
ATOM 1908 N N . GLY B 1 108 ? -7.203 -2.893 7.605 1 98.88 108 GLY B N 1
ATOM 1909 C CA . GLY B 1 108 ? -5.859 -2.49 7.984 1 98.88 108 GLY B CA 1
ATOM 1910 C C . GLY B 1 108 ? -5.809 -1.13 8.656 1 98.88 108 GLY B C 1
ATOM 1911 O O . GLY B 1 108 ? -6.742 -0.746 9.359 1 98.88 108 GLY B O 1
ATOM 1912 N N . HIS B 1 109 ? -4.633 -0.474 8.508 1 98.94 109 HIS B N 1
ATOM 1913 C CA . HIS B 1 109 ? -4.484 0.837 9.133 1 98.94 109 HIS B CA 1
ATOM 1914 C C . HIS B 1 109 ? -3.447 1.682 8.398 1 98.94 109 HIS B C 1
ATOM 1916 O O . HIS B 1 109 ? -2.68 1.162 7.582 1 98.94 109 HIS B O 1
ATOM 1922 N N . CYS B 1 110 ? -3.553 2.863 8.617 1 98.94 110 CYS B N 1
ATOM 1923 C CA . CYS B 1 110 ? -2.549 3.85 8.234 1 98.94 110 CYS B CA 1
ATOM 1924 C C . CYS B 1 110 ? -2.119 4.684 9.438 1 98.94 110 CYS B C 1
ATOM 1926 O O . CYS B 1 110 ? -2.957 5.254 10.133 1 98.94 110 CYS B O 1
ATOM 1928 N N . LYS B 1 111 ? -0.842 4.715 9.711 1 98.94 111 L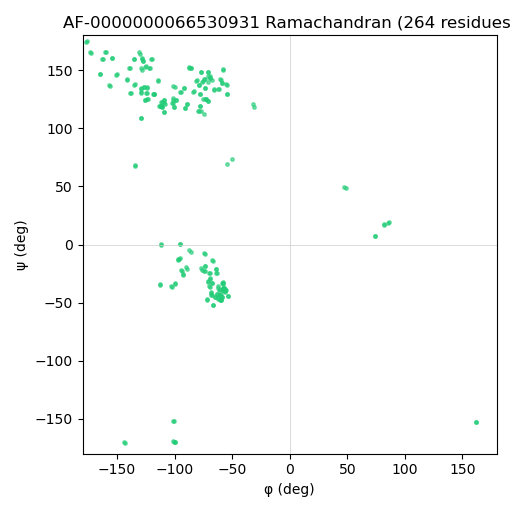YS B N 1
ATOM 1929 C CA . LYS B 1 111 ? -0.293 5.59 10.742 1 98.94 111 LYS B CA 1
ATOM 1930 C C . LYS B 1 111 ? 0.214 6.898 10.141 1 98.94 111 LYS B C 1
ATOM 1932 O O . LYS B 1 111 ? 0.962 6.887 9.164 1 98.94 111 LYS B O 1
ATOM 1937 N N . LEU B 1 112 ? -0.183 7.961 10.75 1 98.69 112 LEU B N 1
ATOM 1938 C CA . LEU B 1 112 ? 0.167 9.297 10.273 1 98.69 112 LEU B CA 1
ATOM 1939 C C . LEU B 1 112 ? 0.911 10.078 11.352 1 98.69 112 LEU B C 1
ATOM 1941 O O . LEU B 1 112 ? 0.687 9.867 12.547 1 98.69 112 LEU B O 1
ATOM 1945 N N . VAL B 1 113 ? 1.706 10.953 10.938 1 98.56 113 VAL B N 1
ATOM 1946 C CA . VAL B 1 113 ? 2.338 11.945 11.805 1 98.56 113 VAL B CA 1
ATOM 1947 C C . VAL B 1 113 ? 2.137 13.344 11.219 1 98.56 113 VAL B C 1
ATOM 1949 O O . VAL B 1 113 ? 2.26 13.539 10.008 1 98.56 113 VAL B O 1
ATOM 1952 N N . TRP B 1 114 ? 1.773 14.227 12 1 98.19 114 TRP B N 1
ATOM 1953 C CA . TRP B 1 114 ? 1.651 15.609 11.555 1 98.19 114 TRP B CA 1
ATOM 1954 C C . TRP B 1 114 ? 3.002 16.312 11.594 1 98.19 114 TRP B C 1
ATOM 1956 O O . TRP B 1 114 ? 3.711 16.25 12.602 1 98.19 114 TRP B O 1
ATOM 1966 N N . VAL B 1 115 ? 3.307 16.969 10.516 1 97.38 115 VAL B N 1
ATOM 1967 C CA . VAL B 1 115 ? 4.652 17.516 10.375 1 97.38 115 VAL B CA 1
ATOM 1968 C C . VAL B 1 115 ? 4.578 18.953 9.852 1 97.38 115 VAL B C 1
ATOM 1970 O O . VAL B 1 115 ? 3.795 19.25 8.953 1 97.38 115 VAL B O 1
ATOM 1973 N N . ARG B 1 116 ? 5.402 19.828 10.438 1 96.06 116 ARG B N 1
ATOM 1974 C CA . ARG B 1 116 ? 5.684 21.125 9.82 1 96.06 116 ARG B CA 1
ATOM 1975 C C . ARG B 1 116 ? 6.684 20.969 8.68 1 96.06 116 ARG B C 1
ATOM 1977 O O . ARG B 1 116 ? 7.852 20.641 8.906 1 96.06 116 ARG B O 1
ATOM 1984 N N . HIS B 1 117 ? 6.309 21.312 7.527 1 90.44 117 HIS B N 1
ATOM 1985 C CA . HIS B 1 117 ? 7.082 20.984 6.336 1 90.44 117 HIS B CA 1
ATOM 1986 C C . HIS B 1 117 ? 8.406 21.734 6.312 1 90.44 117 HIS B C 1
ATOM 1988 O O . HIS B 1 117 ? 9.453 21.141 6.02 1 90.44 117 HIS B O 1
ATOM 1994 N N . ALA B 1 118 ? 8.391 23 6.652 1 88.5 118 ALA B N 1
ATOM 1995 C CA . ALA B 1 118 ? 9.586 23.844 6.582 1 88.5 118 ALA B CA 1
ATOM 1996 C C . ALA B 1 118 ? 10.664 23.328 7.523 1 88.5 118 ALA B C 1
ATOM 1998 O O . ALA B 1 118 ? 11.852 23.328 7.18 1 88.5 118 ALA B O 1
ATOM 1999 N N . GLU B 1 119 ? 10.273 22.828 8.719 1 91.12 119 GLU B N 1
ATOM 2000 C CA . GLU B 1 119 ? 11.203 22.375 9.742 1 91.12 119 GLU B CA 1
ATOM 2001 C C . GLU B 1 119 ? 11.398 20.859 9.672 1 91.12 119 GLU B C 1
ATOM 2003 O O . GLU B 1 119 ? 12.336 20.312 10.258 1 91.12 119 GLU B O 1
ATOM 2008 N N . ASN B 1 120 ? 10.555 20.234 8.953 1 90.56 120 ASN B N 1
ATOM 2009 C CA . ASN B 1 120 ? 10.508 18.766 8.945 1 90.56 120 ASN B CA 1
ATOM 2010 C C . ASN B 1 120 ? 10.5 18.203 10.359 1 90.56 120 ASN B C 1
ATOM 2012 O O . ASN B 1 120 ? 11.289 17.312 10.688 1 90.56 120 ASN B O 1
ATOM 2016 N N . ARG B 1 121 ? 9.656 18.75 11.133 1 95.69 121 ARG B N 1
ATOM 2017 C CA . ARG B 1 121 ? 9.5 18.344 12.523 1 95.69 121 ARG B CA 1
ATOM 2018 C C . ARG B 1 121 ? 8.039 18.047 12.844 1 95.69 121 ARG B C 1
ATOM 2020 O O . ARG B 1 121 ? 7.141 18.75 12.383 1 95.69 121 ARG B O 1
ATOM 2027 N N . SER B 1 122 ? 7.922 17.141 13.789 1 97.75 122 SER B N 1
ATOM 2028 C CA . SER B 1 122 ? 6.566 16.781 14.195 1 97.75 122 SER B CA 1
ATOM 2029 C C . SER B 1 122 ? 5.891 17.938 14.938 1 97.75 122 SER B C 1
ATOM 2031 O O . SER B 1 122 ? 6.555 18.734 15.602 1 97.75 122 SER B O 1
ATOM 2033 N N . THR B 1 123 ? 4.621 18.078 14.742 1 98.06 123 THR B N 1
ATOM 2034 C CA . THR B 1 123 ? 3.77 19.047 15.414 1 98.06 123 THR B CA 1
ATOM 2035 C C . THR B 1 123 ? 2.467 18.406 15.875 1 98.06 123 THR B C 1
ATOM 2037 O O . THR B 1 123 ? 2.102 17.328 15.414 1 98.06 123 THR B O 1
ATOM 2040 N N . PRO B 1 124 ? 1.756 18.953 16.812 1 98.06 124 PRO B N 1
ATOM 2041 C CA . PRO B 1 124 ? 0.528 18.344 17.312 1 98.06 124 PRO B CA 1
ATOM 2042 C C . PRO B 1 124 ? -0.527 18.156 16.219 1 98.06 124 PRO B C 1
ATOM 2044 O O . PRO B 1 124 ? -0.678 19.016 15.352 1 98.06 124 PRO B O 1
ATOM 2047 N N . VAL B 1 125 ? -1.232 17.047 16.281 1 98.19 125 VAL B N 1
ATOM 2048 C CA . VAL B 1 125 ? -2.391 16.828 15.43 1 98.19 125 VAL B CA 1
ATOM 2049 C C . VAL B 1 125 ? -3.385 17.969 15.586 1 98.19 125 VAL B C 1
ATOM 2051 O O . VAL B 1 125 ? -3.65 18.422 16.703 1 98.19 125 VAL B O 1
ATOM 2054 N N . PRO B 1 126 ? -3.971 18.469 14.492 1 97.56 126 PRO B N 1
ATOM 2055 C CA . PRO B 1 126 ? -4.887 19.609 14.555 1 97.56 126 PRO B CA 1
ATOM 2056 C C . PRO B 1 126 ? -6.082 19.359 15.469 1 97.56 126 PRO B C 1
ATOM 2058 O O . PRO B 1 126 ? -6.566 18.219 15.562 1 97.56 126 PRO B O 1
ATOM 2061 N N . ASP B 1 127 ? -6.598 20.422 16.047 1 96.88 127 ASP B N 1
ATOM 2062 C CA . ASP B 1 127 ? -7.719 20.344 16.984 1 96.88 127 ASP B CA 1
ATOM 2063 C C . ASP B 1 127 ? -8.961 19.766 16.312 1 96.88 127 ASP B C 1
ATOM 2065 O O . ASP B 1 127 ? -9.75 19.078 16.938 1 96.88 127 ASP B O 1
ATOM 2069 N N . SER B 1 128 ? -9.203 20.141 15.047 1 97.19 128 SER B N 1
ATOM 2070 C CA . SER B 1 128 ? -10.375 19.641 14.336 1 97.19 128 SER B CA 1
ATOM 2071 C C . SER B 1 128 ? -10.383 18.125 14.281 1 97.19 128 SER B C 1
ATOM 2073 O O . SER B 1 128 ? -11.438 17.5 14.398 1 97.19 128 SER B O 1
ATOM 2075 N N . ILE B 1 129 ? -9.211 17.531 14.125 1 97.5 129 ILE B N 1
ATOM 2076 C CA . ILE B 1 129 ? -9.094 16.078 14.117 1 97.5 129 ILE B CA 1
ATOM 2077 C C . ILE B 1 129 ? -9.32 15.539 15.523 1 97.5 129 ILE B C 1
ATOM 2079 O O . ILE B 1 129 ? -10.062 14.562 15.703 1 97.5 129 ILE B O 1
ATOM 2083 N N . ARG B 1 130 ? -8.68 16.141 16.484 1 97.25 130 ARG B N 1
ATOM 2084 C CA . ARG B 1 130 ? -8.852 15.703 17.859 1 97.25 130 ARG B CA 1
ATOM 2085 C C . ARG B 1 130 ? -10.32 15.727 18.266 1 97.25 130 ARG B C 1
ATOM 2087 O O . ARG B 1 130 ? -10.797 14.797 18.922 1 97.25 130 ARG B O 1
ATOM 2094 N N . ALA B 1 131 ? -11.031 16.734 17.812 1 96.75 131 ALA B N 1
ATOM 2095 C CA . ALA B 1 131 ? -12.445 16.859 18.141 1 96.75 131 ALA B CA 1
ATOM 2096 C C . ALA B 1 131 ? -13.273 15.789 17.438 1 96.75 131 ALA B C 1
ATOM 2098 O O . ALA B 1 131 ? -14.266 15.305 17.984 1 96.75 131 ALA B O 1
ATOM 2099 N N . ALA B 1 132 ? -12.867 15.453 16.219 1 96.31 132 ALA B N 1
ATOM 2100 C CA . ALA B 1 132 ? -13.602 14.469 15.422 1 96.31 132 ALA B CA 1
ATOM 2101 C C . ALA B 1 132 ? -13.438 13.062 15.992 1 96.31 132 ALA B C 1
ATOM 2103 O O . ALA B 1 132 ? -14.305 12.203 15.805 1 96.31 132 ALA B O 1
ATOM 2104 N N . ILE B 1 133 ? -12.297 12.789 16.578 1 93.31 133 ILE B N 1
ATOM 2105 C CA . ILE B 1 133 ? -11.977 11.461 17.094 1 93.31 133 ILE B CA 1
ATOM 2106 C C . ILE B 1 133 ? -12.375 11.359 18.562 1 93.31 133 ILE B C 1
ATOM 2108 O O . ILE B 1 133 ? -12.648 10.266 19.062 1 93.31 133 ILE B O 1
ATOM 2112 N N . ALA B 1 134 ? -12.461 12.43 19.375 1 81.81 134 ALA B N 1
ATOM 2113 C CA . ALA B 1 134 ? -12.906 12.453 20.766 1 81.81 134 ALA B CA 1
ATOM 2114 C C . ALA B 1 134 ? -14.352 11.992 20.891 1 81.81 134 ALA B C 1
ATOM 2116 O O . ALA B 1 134 ? -15.148 12.148 19.969 1 81.81 134 ALA B O 1
#

Solvent-accessible surface area (backbone atoms only — not comparable to full-atom values): 14408 Å² total; per-residue (Å²): 122,83,87,65,50,78,72,42,76,34,80,44,75,50,50,76,83,47,38,40,94,86,65,25,51,37,76,47,52,54,47,47,54,50,47,52,37,51,51,53,46,36,47,76,61,69,48,63,76,78,83,45,64,48,44,77,41,72,39,30,43,38,43,34,51,68,47,86,54,46,72,82,43,36,38,31,39,36,35,25,61,47,62,73,56,67,32,34,38,30,38,29,38,40,29,28,31,72,92,39,75,86,48,68,26,26,37,42,37,37,33,33,32,22,29,29,61,91,74,69,39,78,35,65,53,55,64,63,56,52,59,66,66,99,122,85,85,65,51,77,70,42,76,34,80,44,75,49,49,77,84,47,39,42,91,87,66,26,49,36,76,47,53,54,46,46,53,51,47,51,36,52,52,52,46,37,48,76,59,69,48,61,77,78,84,45,65,48,42,78,40,72,38,30,44,36,42,35,51,68,47,86,54,48,70,82,44,35,39,31,40,37,34,24,60,47,60,71,56,67,31,34,38,30,40,29,39,40,28,28,32,72,89,39,76,85,49,70,28,26,36,42,37,35,33,33,34,21,29,30,61,92,74,69,36,78,35,67,54,56,65,60,57,52,60,68,68,100

Organism: Pseudomonas aeruginosa (strain ATCC 15692 / DSM 22644 / CIP 104116 / JCM 14847 / LMG 12228 / 1C / PRS 101 / PAO1) (NCBI:txid208964)

pLDDT: mean 96.24, std 7.32, range [40.22, 98.94]

Nearest PDB structures (foldseek):
  3qy3-assembly1_A  TM=9.971E-01  e=3.188E-22  Pseudomonas aeruginosa
  2fuj-assembly1_A  TM=8.993E-01  e=3.565E-10  Xanthomonas campestris pv. campestris
  5t06-assembly1_B  TM=9.070E-01  e=1.404E-08  Escherichia coli O157:H7
  2nuj-assembly1_A  TM=8.975E-01  e=1.258E-07  Jannaschia
  2w3x-assembly1_B  TM=8.774E-01  e=1.655E-06  Micromonospora echinospora

Sequence (268 aa):
MADRQLLHTAHIPVRWGDMDSYGHVNNTLYFQYLEEARVAWFETLGIDLEGAAEGPVVLQSLHTYLKPVVHPATVVVELYAGRLGTSSLVLEHRLHTLEDPQGTYGEGHCKLVWVRHAENRSTPVPDSIRAAIAMADRQLLHTAHIPVRWGDMDSYGHVNNTLYFQYLEEARVAWFETLGIDLEGAAEGPVVLQSLHTYLKPVVHPATVVVELYAGRLGTSSLVLEHRLHTLEDPQGTYGEGHCKLVWVRHAENRSTPVPDSIRAAIA

Secondary structure (DSSP, 8-state):
-----EEEEEEEEPPGGGB-TTSSB-TTHHHHHHHHHHHHHHHHTT---TT-SEEEEEEEEEEEE-S---SS-EEEEEEEEEEE-SSEEEEEEEEEETTBTT---EEEEEEEEEEETTTTEE-PPPHHHHHHH-/-----EEEEEEEEPPGGGB-TTSSB-TTHHHHHHHHHHHHHHHHTT---TT-SEEEEEEEEEEEE-S---SS-EEEEEEEEEEE-SSEEEEEEEEEETTBTT---EEEEEEEEEEETTTTEE-PPPHHHHHHH-